Protein AF-A0A141REX4-F1 (afdb_monomer_lite)

Sequence (272 aa):
AQSYDLIVAANVIHATRHIGRTLDNLRPLLKPGGRLLMREITQPMRLFDFVFGPLVLPLQDLDAREGELFLTTAQWQQQCRHAGFSKVAWLPQDGSPTAGMSEHIILATLPGQAVSAVTFTAPSEPVLGQALTDNGDYLADWSDCAGQPERFNARWQEAWRLLSQRHGDALPVEPPPVAAPEWLGKVRLSWQNEAFSRGQMRVEARHPAGEWLPLSPAAPLPAPQTHYQWRWTPLNVASIDQPLTFSFSAGTLARSDELAQYGIIHDPHASS

Radius of gyration: 25.63 Å; chains: 1; bounding box: 65×58×63 Å

Structure (mmCIF, N/CA/C/O backbone):
data_AF-A0A141REX4-F1
#
_entry.id   AF-A0A141REX4-F1
#
loop_
_atom_site.group_PDB
_atom_site.id
_atom_site.type_symbol
_atom_site.label_atom_id
_atom_site.label_alt_id
_atom_site.label_comp_id
_atom_site.label_asym_id
_atom_site.label_entity_id
_atom_site.label_seq_id
_atom_site.pdbx_PDB_ins_code
_atom_site.Cartn_x
_atom_site.Cartn_y
_atom_site.Cartn_z
_atom_site.occupancy
_atom_site.B_iso_or_equiv
_atom_site.auth_seq_id
_atom_site.auth_comp_id
_atom_site.auth_asym_id
_atom_site.auth_atom_id
_atom_site.pdbx_PDB_model_num
ATOM 1 N N . ALA A 1 1 ? -24.799 0.904 0.126 1.00 70.56 1 ALA A N 1
ATOM 2 C CA . ALA A 1 1 ? -24.033 -0.191 0.759 1.00 70.56 1 ALA A CA 1
ATOM 3 C C . ALA A 1 1 ? -23.414 -1.047 -0.345 1.00 70.56 1 ALA A C 1
ATOM 5 O O . ALA A 1 1 ? -24.002 -1.102 -1.417 1.00 70.56 1 ALA A O 1
ATOM 6 N N . GLN A 1 2 ? -22.251 -1.656 -0.100 1.00 88.88 2 GLN A N 1
ATOM 7 C CA . GLN A 1 2 ? -21.498 -2.522 -1.022 1.00 88.88 2 GLN A CA 1
ATOM 8 C C . GLN A 1 2 ? -21.194 -1.884 -2.387 1.00 88.88 2 GLN A C 1
ATOM 10 O O . GLN A 1 2 ? -21.387 -2.490 -3.436 1.00 88.88 2 GLN A O 1
ATOM 15 N N . SER A 1 3 ? -20.744 -0.632 -2.380 1.00 92.19 3 SER A N 1
ATOM 16 C CA . SER A 1 3 ? -20.496 0.149 -3.597 1.00 92.19 3 SER A CA 1
ATOM 17 C C . SER A 1 3 ? -19.022 0.217 -3.990 1.00 92.19 3 SER A C 1
ATOM 19 O O . SER A 1 3 ? -18.730 0.505 -5.147 1.00 92.19 3 SER A O 1
ATOM 21 N N . TYR A 1 4 ? -18.101 -0.060 -3.065 1.00 92.00 4 TYR A N 1
ATOM 22 C CA . TYR A 1 4 ? -16.670 0.156 -3.280 1.00 92.00 4 TYR A CA 1
ATOM 23 C C . TYR A 1 4 ? -15.895 -1.153 -3.424 1.00 92.00 4 TYR A C 1
ATOM 25 O O . TYR A 1 4 ? -16.097 -2.103 -2.667 1.00 92.00 4 TYR A O 1
ATOM 33 N N . ASP A 1 5 ? -14.979 -1.182 -4.389 1.00 90.94 5 ASP A N 1
ATOM 34 C CA . ASP A 1 5 ? -14.025 -2.278 -4.587 1.00 90.94 5 ASP A CA 1
ATOM 35 C C . ASP A 1 5 ? -12.795 -2.134 -3.674 1.00 90.94 5 ASP A C 1
ATOM 37 O O . ASP A 1 5 ? -12.247 -3.126 -3.190 1.00 90.94 5 ASP A O 1
ATOM 41 N N . LEU A 1 6 ? -12.389 -0.889 -3.411 1.00 94.06 6 LEU A N 1
ATOM 42 C CA . LEU A 1 6 ? -11.259 -0.519 -2.568 1.00 94.06 6 LEU A CA 1
ATOM 43 C C . LEU A 1 6 ? -11.616 0.717 -1.735 1.00 94.06 6 LEU A C 1
ATOM 45 O O . LEU A 1 6 ? -12.151 1.690 -2.263 1.00 94.06 6 LEU A O 1
ATOM 49 N N . ILE A 1 7 ? -11.272 0.691 -0.452 1.00 96.44 7 ILE A N 1
ATOM 50 C CA . ILE A 1 7 ? -11.201 1.872 0.413 1.00 96.44 7 ILE A CA 1
ATOM 51 C C . ILE A 1 7 ? -9.734 2.086 0.777 1.00 96.44 7 ILE A C 1
ATOM 53 O O . ILE A 1 7 ? -9.046 1.130 1.135 1.00 96.44 7 ILE A O 1
ATOM 57 N N . VAL A 1 8 ? -9.266 3.330 0.693 1.00 96.81 8 VAL A N 1
ATOM 58 C CA . VAL A 1 8 ? -7.913 3.730 1.096 1.00 96.81 8 VAL A CA 1
ATOM 59 C C . VAL A 1 8 ? -8.010 4.604 2.341 1.00 96.81 8 VAL A C 1
ATOM 61 O O . VAL A 1 8 ? -8.756 5.581 2.353 1.00 96.81 8 VAL A O 1
ATOM 64 N N . ALA A 1 9 ? -7.263 4.251 3.382 1.00 94.69 9 ALA A N 1
ATOM 65 C CA . ALA A 1 9 ? -7.240 4.958 4.656 1.00 94.69 9 ALA A CA 1
ATOM 66 C C . ALA A 1 9 ? -5.792 5.151 5.124 1.00 94.69 9 ALA A C 1
ATOM 68 O O . ALA A 1 9 ? -5.156 4.228 5.621 1.00 94.69 9 ALA A O 1
ATOM 69 N N . ALA A 1 10 ? -5.247 6.351 4.951 1.00 95.38 10 ALA A N 1
ATOM 70 C CA . ALA A 1 10 ? -3.872 6.653 5.338 1.00 95.38 10 ALA A CA 1
ATOM 71 C C . ALA A 1 10 ? -3.848 7.462 6.638 1.00 95.38 10 ALA A C 1
ATOM 73 O O . ALA A 1 10 ? -4.230 8.626 6.630 1.00 95.38 10 ALA A O 1
ATOM 74 N N . ASN A 1 11 ? -3.402 6.843 7.733 1.00 93.62 11 ASN A N 1
ATOM 75 C CA . ASN A 1 11 ? -3.219 7.449 9.053 1.00 93.62 11 ASN A CA 1
ATOM 76 C C . ASN A 1 11 ? -4.477 8.148 9.586 1.00 93.62 11 ASN A C 1
ATOM 78 O O . ASN A 1 11 ? -4.410 9.256 10.113 1.00 93.62 11 ASN A O 1
ATOM 82 N N . VAL A 1 12 ? -5.631 7.493 9.445 1.00 93.44 12 VAL A N 1
ATOM 83 C CA . VAL A 1 12 ? -6.927 8.056 9.860 1.00 93.44 12 VAL A CA 1
ATOM 84 C C . VAL A 1 12 ? -7.729 7.136 10.771 1.00 93.44 12 VAL A C 1
ATOM 86 O O . VAL A 1 12 ? -8.542 7.627 11.552 1.00 93.44 12 VAL A O 1
ATOM 89 N N . ILE A 1 13 ? -7.531 5.813 10.716 1.00 94.88 13 ILE A N 1
ATOM 90 C CA . ILE A 1 13 ? -8.387 4.889 11.476 1.00 94.88 13 ILE A CA 1
ATOM 91 C C . ILE A 1 13 ? -7.988 4.895 12.954 1.00 94.88 13 ILE A C 1
ATOM 93 O O . ILE A 1 13 ? -8.871 4.918 13.818 1.00 94.88 13 ILE A O 1
ATOM 97 N N . HIS A 1 14 ? -6.686 4.948 13.258 1.00 91.69 14 HIS A N 1
ATOM 98 C CA . HIS A 1 14 ? -6.185 4.988 14.638 1.00 91.69 14 HIS A CA 1
ATOM 99 C C . HIS A 1 14 ? -6.738 6.178 15.445 1.00 91.69 14 HIS A C 1
ATOM 101 O O . HIS A 1 14 ? -6.957 6.048 16.648 1.00 91.69 14 HIS A O 1
ATOM 107 N N . ALA A 1 15 ? -7.017 7.311 14.790 1.00 91.06 15 ALA A N 1
ATOM 108 C CA . ALA A 1 15 ? -7.517 8.535 15.422 1.00 91.06 15 ALA A CA 1
ATOM 109 C C . ALA A 1 15 ? -9.008 8.465 15.806 1.00 91.06 15 ALA A C 1
ATOM 111 O O . ALA A 1 15 ? -9.545 9.374 16.447 1.00 91.06 15 ALA A O 1
ATOM 112 N N . THR A 1 16 ? -9.705 7.396 15.410 1.00 92.69 16 THR A N 1
ATOM 113 C CA . THR A 1 16 ? -11.097 7.176 15.804 1.00 92.69 16 THR A CA 1
ATOM 114 C C . THR A 1 16 ? -11.196 6.684 17.245 1.00 92.69 16 THR A C 1
ATOM 116 O O . THR A 1 16 ? -10.294 6.034 17.764 1.00 92.69 16 THR A O 1
ATOM 119 N N . ARG A 1 17 ? -12.339 6.953 17.890 1.00 92.75 17 ARG A N 1
ATOM 120 C CA . ARG A 1 17 ? -12.586 6.550 19.286 1.00 92.75 17 ARG A CA 1
ATOM 121 C C . ARG A 1 17 ? -12.600 5.038 19.500 1.00 92.75 17 ARG A C 1
ATOM 123 O O . ARG A 1 17 ? -12.394 4.603 20.620 1.00 92.75 17 ARG A O 1
ATOM 130 N N . HIS A 1 18 ? -12.930 4.259 18.470 1.00 93.81 18 HIS A N 1
ATOM 131 C CA . HIS A 1 18 ? -13.020 2.806 18.570 1.00 93.81 18 HIS A CA 1
ATOM 132 C C . HIS A 1 18 ? -12.741 2.159 17.209 1.00 93.81 18 HIS A C 1
ATOM 134 O O . HIS A 1 18 ? -13.588 2.206 16.315 1.00 93.81 18 HIS A O 1
ATOM 140 N N . ILE A 1 19 ? -11.598 1.489 17.071 1.00 95.00 19 ILE A N 1
ATOM 141 C CA . ILE A 1 19 ? -11.119 0.901 15.813 1.00 95.00 19 ILE A CA 1
ATOM 142 C C . ILE A 1 19 ? -12.079 -0.176 15.313 1.00 95.00 19 ILE A C 1
ATOM 144 O O . ILE A 1 19 ? -12.517 -0.099 14.169 1.00 95.00 19 ILE A O 1
ATOM 148 N N . GLY A 1 20 ? -12.483 -1.119 16.174 1.00 93.56 20 GLY A N 1
ATOM 149 C CA . GLY A 1 20 ? -13.443 -2.171 15.805 1.00 93.56 20 GLY A CA 1
ATOM 150 C C . GLY A 1 20 ? -14.736 -1.618 15.187 1.00 93.56 20 GLY A C 1
ATOM 151 O O . GLY A 1 20 ? -15.067 -1.960 14.057 1.00 93.56 20 GLY A O 1
ATOM 152 N N . ARG A 1 21 ? -15.400 -0.660 15.855 1.00 94.25 21 ARG A N 1
ATOM 153 C CA . ARG A 1 21 ? -16.598 0.012 15.319 1.00 94.25 21 ARG A CA 1
ATOM 154 C C . ARG A 1 21 ? -16.333 0.747 14.006 1.00 94.25 21 ARG A C 1
ATOM 156 O O . ARG A 1 21 ? -17.187 0.747 13.126 1.00 94.25 21 ARG A O 1
ATOM 163 N N . THR A 1 22 ? -15.175 1.389 13.863 1.00 96.62 22 THR A N 1
ATOM 164 C CA . THR A 1 22 ? -14.791 2.033 12.600 1.00 96.62 22 THR A CA 1
ATOM 165 C C . THR A 1 22 ? -14.682 1.004 11.477 1.00 96.62 22 THR A C 1
ATOM 167 O O . THR A 1 22 ? -15.247 1.218 10.406 1.00 96.62 22 THR A O 1
ATOM 170 N N . LEU A 1 23 ? -14.035 -0.137 11.719 1.00 97.25 23 LEU A N 1
ATOM 171 C CA . LEU A 1 23 ? -13.942 -1.224 10.744 1.00 97.25 23 LEU A CA 1
ATOM 172 C C . LEU A 1 23 ? -15.320 -1.826 10.424 1.00 97.25 23 LEU A C 1
ATOM 174 O O . LEU A 1 23 ? -15.621 -2.042 9.249 1.00 97.25 23 LEU A O 1
ATOM 178 N N . ASP A 1 24 ? -16.185 -2.005 11.426 1.00 95.12 24 ASP A N 1
ATOM 179 C CA . ASP A 1 24 ? -17.567 -2.468 11.242 1.00 95.12 24 ASP A CA 1
ATOM 180 C C . ASP A 1 24 ? -18.395 -1.506 10.382 1.00 95.12 24 ASP A C 1
ATOM 182 O O . ASP A 1 24 ? -19.226 -1.951 9.591 1.00 95.12 24 ASP A O 1
ATOM 186 N N . ASN A 1 25 ? -18.142 -0.198 10.484 1.00 96.06 25 ASN A N 1
ATOM 187 C CA . ASN A 1 25 ? -18.784 0.822 9.653 1.00 96.06 25 ASN A CA 1
ATOM 188 C C . ASN A 1 25 ? -18.246 0.835 8.213 1.00 96.06 25 ASN A C 1
ATOM 190 O O . ASN A 1 25 ? -19.003 1.096 7.277 1.00 96.06 25 ASN A O 1
ATOM 194 N N . LEU A 1 26 ? -16.955 0.545 8.016 1.00 96.62 26 LEU A N 1
ATOM 195 C CA . LEU A 1 26 ? -16.333 0.470 6.688 1.00 96.62 26 LEU A CA 1
ATOM 196 C C . LEU A 1 26 ? -16.742 -0.802 5.935 1.00 96.62 26 LEU A C 1
ATOM 198 O O . LEU A 1 26 ? -16.983 -0.760 4.726 1.00 96.62 26 LEU A O 1
ATOM 202 N N . ARG A 1 27 ? -16.872 -1.927 6.643 1.00 94.88 27 ARG A N 1
ATOM 203 C CA . ARG A 1 27 ? -17.235 -3.239 6.088 1.00 94.88 27 ARG A CA 1
ATOM 204 C C . ARG A 1 27 ? -18.445 -3.211 5.136 1.00 94.88 27 ARG A C 1
ATOM 206 O O . ARG A 1 27 ? -18.301 -3.699 4.018 1.00 94.88 27 ARG A O 1
ATOM 213 N N . PRO A 1 28 ? -19.624 -2.656 5.492 1.00 94.94 28 PRO A N 1
ATOM 214 C CA . PRO A 1 28 ? -20.801 -2.653 4.622 1.00 94.94 28 PRO A CA 1
ATOM 215 C C . PRO A 1 28 ? -20.679 -1.721 3.412 1.00 94.94 28 PRO A C 1
ATOM 217 O O . PRO A 1 28 ? -21.561 -1.743 2.554 1.00 94.94 28 PRO A O 1
ATOM 220 N N . LEU A 1 29 ? -19.643 -0.880 3.325 1.00 95.81 29 LEU A N 1
ATOM 221 C CA . LEU A 1 29 ? -19.384 -0.040 2.154 1.00 95.81 29 LEU A CA 1
ATOM 222 C C . LEU A 1 29 ? -18.677 -0.826 1.041 1.00 95.81 29 LEU A C 1
ATOM 224 O O . LEU A 1 29 ? -18.876 -0.523 -0.137 1.00 95.81 29 LEU A O 1
ATOM 228 N N . LEU A 1 30 ? -17.904 -1.850 1.406 1.00 95.25 30 LEU A N 1
ATOM 229 C CA . LEU A 1 30 ? -17.157 -2.698 0.482 1.00 95.25 30 LEU A CA 1
ATOM 230 C C . LEU A 1 30 ? -18.039 -3.786 -0.141 1.00 95.25 30 LEU A C 1
ATOM 232 O O . LEU A 1 30 ? -18.893 -4.380 0.520 1.00 95.25 30 LEU A O 1
ATOM 236 N N . LYS A 1 31 ? -17.811 -4.071 -1.423 1.00 94.44 31 LYS A N 1
ATOM 237 C CA . LYS A 1 31 ? -18.374 -5.238 -2.119 1.00 94.44 31 LYS A CA 1
ATOM 238 C C . LYS A 1 31 ? -17.810 -6.551 -1.547 1.00 94.44 31 LYS A C 1
ATOM 240 O O . LYS A 1 31 ? -16.739 -6.537 -0.932 1.00 94.44 31 LYS A O 1
ATOM 245 N N . PRO A 1 32 ? -18.461 -7.708 -1.783 1.00 92.44 32 PRO A N 1
ATOM 246 C CA . PRO A 1 32 ? -17.823 -9.012 -1.590 1.00 92.44 32 PRO A CA 1
ATOM 247 C C . PRO A 1 32 ? -16.464 -9.072 -2.308 1.00 92.44 32 PRO A C 1
ATOM 249 O O . PRO A 1 32 ? -16.352 -8.625 -3.446 1.00 92.44 32 PRO A O 1
ATOM 252 N N . GLY A 1 33 ? -15.424 -9.565 -1.631 1.00 90.38 33 GLY A N 1
ATOM 253 C CA . GLY A 1 33 ? -14.045 -9.546 -2.145 1.00 90.38 33 GLY A CA 1
ATOM 254 C C . GLY A 1 33 ? -13.378 -8.161 -2.226 1.00 90.38 33 GLY A C 1
ATOM 255 O O . GLY A 1 33 ? -12.235 -8.065 -2.686 1.00 90.38 33 GLY A O 1
ATOM 256 N N . GLY A 1 34 ? -14.065 -7.100 -1.790 1.00 92.00 34 GLY A N 1
ATOM 257 C CA . GLY A 1 34 ? -13.535 -5.744 -1.691 1.00 92.00 34 GLY A CA 1
ATOM 258 C C . GLY A 1 34 ? -12.440 -5.624 -0.630 1.00 92.00 34 GLY A C 1
ATOM 259 O O . GLY A 1 34 ? -12.304 -6.471 0.263 1.00 92.00 34 GLY A O 1
ATOM 260 N N . ARG A 1 35 ? -11.626 -4.574 -0.749 1.00 95.31 35 ARG A N 1
ATOM 261 C CA . ARG A 1 35 ? -10.388 -4.422 0.024 1.00 95.31 35 ARG A CA 1
ATOM 262 C C . ARG A 1 35 ? -10.339 -3.101 0.784 1.00 95.31 35 ARG A C 1
ATOM 264 O O . ARG A 1 35 ? -10.818 -2.078 0.308 1.00 95.31 35 ARG A O 1
ATOM 271 N N . LEU A 1 36 ? -9.707 -3.128 1.946 1.00 97.38 36 LEU A N 1
ATOM 272 C CA . LEU A 1 36 ? -9.320 -1.959 2.721 1.00 97.38 36 LEU A CA 1
ATOM 273 C C . LEU A 1 36 ? -7.789 -1.888 2.719 1.00 97.38 36 LEU A C 1
ATOM 275 O O . LEU A 1 36 ? -7.134 -2.797 3.230 1.00 97.38 36 LEU A O 1
ATOM 279 N N . LEU A 1 37 ? -7.233 -0.841 2.112 1.00 97.69 37 LEU A N 1
ATOM 280 C CA . LEU A 1 37 ? -5.805 -0.539 2.131 1.00 97.69 37 LEU A CA 1
ATOM 281 C C . LEU A 1 37 ? -5.556 0.559 3.155 1.00 97.69 37 LEU A C 1
ATOM 283 O O . LEU A 1 37 ? -6.107 1.654 3.051 1.00 97.69 37 LEU A O 1
ATOM 287 N N . MET A 1 38 ? -4.721 0.260 4.136 1.00 98.12 38 MET A N 1
ATOM 288 C CA . MET A 1 38 ? -4.389 1.160 5.226 1.00 98.12 38 MET A CA 1
ATOM 289 C C . MET A 1 38 ? -2.905 1.484 5.176 1.00 98.12 38 MET A C 1
ATOM 291 O O . MET A 1 38 ? -2.095 0.575 5.032 1.00 98.12 38 MET A O 1
ATOM 295 N N . ARG A 1 39 ? -2.542 2.756 5.316 1.00 97.31 39 ARG A N 1
ATOM 296 C CA . ARG A 1 39 ? -1.181 3.151 5.701 1.00 97.31 39 ARG A CA 1
ATOM 297 C C . ARG A 1 39 ? -1.254 3.557 7.158 1.00 97.31 39 ARG A C 1
ATOM 299 O O . ARG A 1 39 ? -1.926 4.537 7.459 1.00 97.31 39 ARG A O 1
ATOM 306 N N . GLU A 1 40 ? -0.610 2.819 8.045 1.00 95.94 40 GLU A N 1
ATOM 307 C CA . GLU A 1 40 ? -0.692 3.080 9.482 1.00 95.94 40 GLU A CA 1
ATOM 308 C C . GLU A 1 40 ? 0.691 3.053 10.123 1.00 95.94 40 GLU A C 1
ATOM 310 O O . GLU A 1 40 ? 1.579 2.311 9.699 1.00 95.94 40 GLU A O 1
ATOM 315 N N . ILE A 1 41 ? 0.857 3.878 11.155 1.00 94.00 41 ILE A N 1
ATOM 316 C CA . ILE A 1 41 ? 1.971 3.752 12.094 1.00 94.00 41 ILE A CA 1
ATOM 317 C C . ILE A 1 41 ? 1.670 2.519 12.945 1.00 94.00 41 ILE A C 1
ATOM 319 O O . ILE A 1 41 ? 0.564 2.386 13.469 1.00 94.00 41 ILE A O 1
ATOM 323 N N . THR A 1 42 ? 2.635 1.610 13.061 1.00 93.62 42 THR A N 1
ATOM 324 C CA . THR A 1 42 ? 2.444 0.324 13.748 1.00 93.62 42 THR A CA 1
ATOM 325 C C . THR A 1 42 ? 3.524 -0.011 14.761 1.00 93.62 42 THR A C 1
ATOM 327 O O . THR A 1 42 ? 3.515 -1.097 15.337 1.00 93.62 42 THR A O 1
ATOM 330 N N . GLN A 1 43 ? 4.489 0.881 14.953 1.00 87.81 43 GLN A N 1
ATOM 331 C CA . GLN A 1 43 ? 5.402 0.799 16.079 1.00 87.81 43 GLN A CA 1
ATOM 332 C C . GLN A 1 43 ? 5.106 1.969 17.014 1.00 87.81 43 GLN A C 1
ATOM 334 O O . GLN A 1 43 ? 5.184 3.118 16.567 1.00 87.81 43 GLN A O 1
ATOM 339 N N . PRO A 1 44 ? 4.756 1.700 18.284 1.00 73.44 44 PRO A N 1
ATOM 340 C CA . PRO A 1 44 ? 4.592 2.747 19.279 1.00 73.44 44 PRO A CA 1
ATOM 341 C C . PRO A 1 44 ? 5.861 3.597 19.365 1.00 73.44 44 PRO A C 1
ATOM 343 O O . PRO A 1 44 ? 6.971 3.084 19.526 1.00 73.44 44 PRO A O 1
ATOM 346 N N . MET A 1 45 ? 5.705 4.912 19.244 1.00 80.38 45 MET A N 1
ATOM 347 C CA . MET A 1 45 ? 6.798 5.866 19.382 1.00 80.38 45 MET A CA 1
ATOM 348 C C . MET A 1 45 ? 6.318 7.025 20.241 1.00 80.38 45 MET A C 1
ATOM 350 O O . MET A 1 45 ? 5.439 7.777 19.832 1.00 80.38 45 MET A O 1
ATOM 354 N N . ARG A 1 46 ? 6.990 7.249 21.374 1.00 83.12 46 ARG A N 1
ATOM 355 C CA . ARG A 1 46 ? 6.648 8.328 22.320 1.00 83.12 46 ARG A CA 1
ATOM 356 C C . ARG A 1 46 ? 6.555 9.708 21.669 1.00 83.12 46 ARG A C 1
ATOM 358 O O . ARG A 1 46 ? 5.779 10.550 22.104 1.00 83.12 46 ARG A O 1
ATOM 365 N N . LEU A 1 47 ? 7.360 9.948 20.630 1.00 84.12 47 LEU A N 1
ATOM 366 C CA . LEU A 1 47 ? 7.301 11.185 19.853 1.00 84.12 47 LEU A CA 1
ATOM 367 C C . LEU A 1 47 ? 5.937 11.356 19.169 1.00 84.12 47 LEU A C 1
ATOM 369 O O . LEU A 1 47 ? 5.387 12.452 19.176 1.00 84.12 47 LEU A O 1
ATOM 373 N N . PHE A 1 48 ? 5.381 10.287 18.600 1.00 83.06 48 PHE A N 1
ATOM 374 C CA . PHE A 1 48 ? 4.073 10.325 17.956 1.00 83.06 48 PHE A CA 1
ATOM 375 C C . PHE A 1 48 ? 2.945 10.468 18.970 1.00 83.06 48 PHE A C 1
ATOM 377 O O . PHE A 1 48 ? 2.033 11.249 18.723 1.00 83.06 48 PHE A O 1
ATOM 384 N N . ASP A 1 49 ? 3.035 9.821 20.131 1.00 83.19 49 ASP A N 1
ATOM 385 C CA . ASP A 1 49 ? 2.038 10.007 21.192 1.00 83.19 49 ASP A CA 1
ATOM 386 C C . ASP A 1 49 ? 2.026 11.454 21.692 1.00 83.19 49 ASP A C 1
ATOM 388 O O . ASP A 1 49 ? 0.965 12.045 21.877 1.00 83.19 49 ASP A O 1
ATOM 392 N N . PHE A 1 50 ? 3.204 12.065 21.845 1.00 87.06 50 PHE A N 1
ATOM 393 C CA . PHE A 1 50 ? 3.324 13.464 22.248 1.00 87.06 50 PHE A CA 1
ATOM 394 C C . PHE A 1 50 ? 2.753 14.432 21.200 1.00 87.06 50 PHE A C 1
ATOM 396 O O . PHE A 1 50 ? 2.066 15.387 21.556 1.00 87.06 50 PHE A O 1
ATOM 403 N N . VAL A 1 51 ? 3.027 14.194 19.912 1.00 86.50 51 VAL A N 1
ATOM 404 C CA . VAL A 1 51 ? 2.601 15.083 18.818 1.00 86.50 51 VAL A CA 1
ATOM 405 C C . VAL A 1 51 ? 1.122 14.895 18.465 1.00 86.50 51 VAL A C 1
ATOM 407 O O . VAL A 1 51 ? 0.407 15.880 18.291 1.00 86.50 51 VAL A O 1
ATOM 410 N N . PHE A 1 52 ? 0.653 13.651 18.354 1.00 82.69 52 PHE A N 1
ATOM 411 C CA . PHE A 1 52 ? -0.683 13.326 17.847 1.00 82.69 52 PHE A CA 1
ATOM 412 C C . PHE A 1 52 ? -1.694 12.986 18.941 1.00 82.69 52 PHE A C 1
ATOM 414 O O . PHE A 1 52 ? -2.887 13.182 18.726 1.00 82.69 52 PHE A O 1
ATOM 421 N N . GLY A 1 53 ? -1.256 12.533 20.117 1.00 85.19 53 GLY A N 1
ATOM 422 C CA . GLY A 1 53 ? -2.144 12.199 21.236 1.00 85.19 53 GLY A CA 1
ATOM 423 C C . GLY A 1 53 ? -3.120 13.322 21.615 1.00 85.19 53 GLY A C 1
ATOM 424 O O . GLY A 1 53 ? -4.309 13.050 21.761 1.00 85.19 53 GLY A O 1
ATOM 425 N N . PRO A 1 54 ? -2.694 14.598 21.694 1.00 88.50 54 PRO A N 1
ATOM 426 C CA . PRO A 1 54 ? -3.610 15.712 21.959 1.00 88.50 54 PRO A CA 1
ATOM 427 C C . PRO A 1 54 ? -4.624 15.997 20.837 1.00 88.50 54 PRO A C 1
ATOM 429 O O . PRO A 1 54 ? -5.581 16.735 21.058 1.00 88.50 54 PRO A O 1
ATOM 432 N N . LEU A 1 55 ? -4.403 15.461 19.632 1.00 85.56 55 LEU A N 1
ATOM 433 C CA . LEU A 1 55 ? -5.223 15.713 18.442 1.00 85.56 55 LEU A CA 1
ATOM 434 C C . LEU A 1 55 ? -6.283 14.632 18.205 1.00 85.56 55 LEU A C 1
ATOM 436 O O . LEU A 1 55 ? -7.162 14.818 17.361 1.00 85.56 55 LEU A O 1
ATOM 440 N N . VAL A 1 56 ? -6.212 13.504 18.918 1.00 84.12 56 VAL A N 1
ATOM 441 C CA . VAL A 1 56 ? -7.172 12.411 18.752 1.00 84.12 56 VAL A CA 1
ATOM 442 C C . VAL A 1 56 ? -8.358 12.547 19.699 1.00 84.12 56 VAL A C 1
ATOM 444 O O . VAL A 1 56 ? -8.285 13.129 20.781 1.00 84.12 56 VAL A O 1
ATOM 447 N N . LEU A 1 57 ? -9.492 11.990 19.277 1.00 83.69 57 LEU A N 1
ATOM 448 C CA . LEU A 1 57 ? -10.673 11.911 20.129 1.00 83.69 57 LEU A CA 1
ATOM 449 C C . LEU A 1 57 ? -10.409 10.979 21.327 1.00 83.69 57 LEU A C 1
ATOM 451 O O . LEU A 1 57 ? -9.623 10.041 21.201 1.00 83.69 57 LEU A O 1
ATOM 455 N N . PRO A 1 58 ? -11.121 11.151 22.458 1.00 88.12 58 PRO A N 1
ATOM 456 C CA . PRO A 1 58 ? -10.995 10.249 23.601 1.00 88.12 58 PRO A CA 1
ATOM 457 C C . PRO A 1 58 ? -11.236 8.785 23.215 1.00 88.12 58 PRO A C 1
ATOM 459 O O . PRO A 1 58 ? -12.306 8.442 22.698 1.00 88.12 58 PRO A O 1
ATOM 462 N N . LEU A 1 59 ? -10.238 7.938 23.471 1.00 90.50 59 LEU A N 1
ATOM 463 C CA . LEU A 1 59 ? -10.259 6.517 23.127 1.00 90.50 59 LEU A CA 1
ATOM 464 C C . LEU A 1 59 ? -11.294 5.762 23.978 1.00 90.50 59 LEU A C 1
ATOM 466 O O . LEU A 1 59 ? -11.459 6.032 25.166 1.00 90.50 59 LEU A O 1
ATOM 470 N N . GLN A 1 60 ? -12.000 4.816 23.359 1.00 92.38 60 GLN A N 1
ATOM 471 C CA . GLN A 1 60 ? -13.056 3.992 23.970 1.00 92.38 60 GLN A CA 1
ATOM 472 C C . GLN A 1 60 ? -12.777 2.488 23.834 1.00 92.38 60 GLN A C 1
ATOM 474 O O . GLN A 1 60 ? -13.634 1.667 24.147 1.00 92.38 60 GLN A O 1
ATOM 479 N N . ASP A 1 61 ? -11.593 2.131 23.345 1.00 92.38 61 ASP A N 1
ATOM 480 C CA . ASP A 1 61 ? -11.145 0.774 23.039 1.00 92.38 61 ASP A CA 1
ATOM 481 C C . ASP A 1 61 ? -9.736 0.508 23.595 1.00 92.38 61 ASP A C 1
ATOM 483 O O . ASP A 1 61 ? -8.937 -0.182 22.971 1.00 92.38 61 ASP A O 1
ATOM 487 N N . LEU A 1 62 ? -9.431 1.056 24.778 1.00 90.06 62 LEU A N 1
ATOM 488 C CA . LEU A 1 62 ? -8.109 0.962 25.414 1.00 90.06 62 LEU A CA 1
ATOM 489 C C . LEU A 1 62 ? -7.619 -0.483 25.569 1.00 90.06 62 LEU A C 1
ATOM 491 O O . LEU A 1 62 ? -6.455 -0.750 25.285 1.00 90.06 62 LEU A O 1
ATOM 495 N N . ASP A 1 63 ? -8.505 -1.412 25.935 1.00 88.94 63 ASP A N 1
ATOM 496 C CA . ASP A 1 63 ? -8.162 -2.835 26.065 1.00 88.94 63 ASP A CA 1
ATOM 497 C C . ASP A 1 63 ? -7.729 -3.442 24.724 1.00 88.94 63 ASP A C 1
ATOM 499 O O . ASP A 1 63 ? -6.786 -4.224 24.664 1.00 88.94 63 ASP A O 1
ATOM 503 N N . ALA A 1 64 ? -8.383 -3.048 23.627 1.00 84.38 64 ALA A N 1
ATOM 504 C CA . ALA A 1 64 ? -8.053 -3.517 22.282 1.00 84.38 64 ALA A CA 1
ATOM 505 C C . ALA A 1 64 ? -6.738 -2.928 21.746 1.00 84.38 64 ALA A C 1
ATOM 507 O O . ALA A 1 64 ? -6.191 -3.452 20.774 1.00 84.38 64 ALA A O 1
ATOM 508 N N . ARG A 1 65 ? -6.265 -1.835 22.355 1.00 89.06 65 ARG A N 1
ATOM 509 C CA . ARG A 1 65 ? -5.010 -1.157 22.021 1.00 89.06 65 ARG A CA 1
ATOM 510 C C . ARG A 1 65 ? -3.879 -1.433 23.004 1.00 89.06 65 ARG A C 1
ATOM 512 O O . ARG A 1 65 ? -2.775 -0.954 22.784 1.00 89.06 65 ARG A O 1
ATOM 519 N N . GLU A 1 66 ? -4.159 -2.141 24.096 1.00 89.56 66 GLU A N 1
ATOM 520 C CA . GLU A 1 66 ? -3.215 -2.349 25.202 1.00 89.56 66 GLU A CA 1
ATOM 521 C C . GLU A 1 66 ? -2.670 -1.025 25.776 1.00 89.56 66 GLU A C 1
ATOM 523 O O . GLU A 1 66 ? -1.532 -0.936 26.223 1.00 89.56 66 GLU A O 1
ATOM 528 N N . GLY A 1 67 ? -3.503 0.022 25.770 1.00 85.75 67 GLY A N 1
ATOM 529 C CA . GLY A 1 67 ? -3.145 1.352 26.272 1.00 85.75 67 GLY A CA 1
ATOM 530 C C . GLY A 1 67 ? -2.347 2.236 25.306 1.00 85.75 67 GLY A C 1
ATOM 531 O O . GLY A 1 67 ? -2.116 3.398 25.634 1.00 85.75 67 GLY A O 1
ATOM 532 N N . GLU A 1 68 ? -1.982 1.741 24.123 1.00 88.62 68 GLU A N 1
ATOM 533 C CA . GLU A 1 68 ? -1.239 2.504 23.115 1.00 88.62 68 GLU A CA 1
ATOM 534 C C . GLU A 1 68 ? -2.169 3.281 22.167 1.00 88.62 68 GLU A C 1
ATOM 536 O O . GLU A 1 68 ? -3.337 2.937 21.967 1.00 88.62 68 GLU A O 1
ATOM 541 N N . LEU A 1 69 ? -1.663 4.345 21.538 1.00 88.56 69 LEU A N 1
ATOM 542 C CA . LEU A 1 69 ? -2.430 5.061 20.513 1.00 88.56 69 L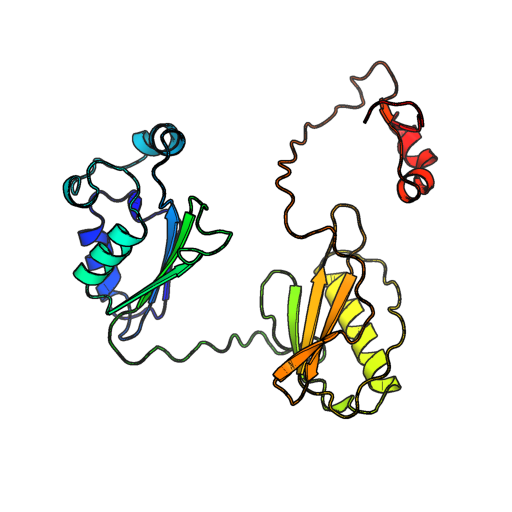EU A CA 1
ATOM 543 C C . LEU A 1 69 ? -2.459 4.286 19.186 1.00 88.56 69 LEU A C 1
ATOM 545 O O . LEU A 1 69 ? -3.503 4.203 18.529 1.00 88.56 69 LEU A O 1
ATOM 549 N N . PHE A 1 70 ? -1.316 3.716 18.809 1.00 92.12 70 PHE A N 1
ATOM 550 C CA . PHE A 1 70 ? -1.093 3.026 17.541 1.00 92.12 70 PHE A CA 1
ATOM 551 C C . PHE A 1 70 ? -1.065 1.511 17.738 1.00 92.12 70 PHE A C 1
ATOM 553 O O . PHE A 1 70 ? -0.444 1.012 18.672 1.00 92.12 70 PHE A O 1
ATOM 560 N N . LEU A 1 71 ? -1.707 0.776 16.828 1.00 94.06 71 LEU A N 1
ATOM 561 C CA . LEU A 1 71 ? -1.733 -0.685 16.863 1.00 94.06 71 LEU A CA 1
ATOM 562 C C . LEU A 1 71 ? -0.546 -1.291 16.119 1.00 94.06 71 LEU A C 1
ATOM 564 O O . LEU A 1 71 ? -0.221 -0.876 15.009 1.00 94.06 71 LEU A O 1
ATOM 568 N N . THR A 1 72 ? 0.012 -2.367 16.664 1.00 94.25 72 THR A N 1
ATOM 569 C CA . THR A 1 72 ? 0.942 -3.245 15.942 1.00 94.25 72 THR A CA 1
ATOM 570 C C . THR A 1 72 ? 0.278 -3.900 14.725 1.00 94.25 72 THR A C 1
ATOM 572 O O . THR A 1 72 ? -0.948 -3.993 14.628 1.00 94.25 72 THR A O 1
ATOM 575 N N . THR A 1 73 ? 1.077 -4.416 13.787 1.00 95.12 73 THR A N 1
ATOM 576 C CA . THR A 1 73 ? 0.567 -5.191 12.637 1.00 95.12 73 THR A CA 1
ATOM 577 C C . THR A 1 73 ? -0.266 -6.400 13.085 1.00 95.12 73 THR A C 1
ATOM 579 O O . THR A 1 73 ? -1.307 -6.691 12.490 1.00 95.12 73 THR A O 1
ATOM 582 N N . ALA A 1 74 ? 0.128 -7.055 14.182 1.00 94.12 74 ALA A N 1
ATOM 583 C CA . ALA A 1 74 ? -0.610 -8.161 14.791 1.00 94.12 74 ALA A CA 1
ATOM 584 C C . ALA A 1 74 ? -1.981 -7.724 15.338 1.00 94.12 74 ALA A C 1
ATOM 586 O O . ALA A 1 74 ? -2.997 -8.361 15.043 1.00 94.12 74 ALA A O 1
ATOM 587 N N . GLN A 1 75 ? -2.035 -6.609 16.070 1.00 95.81 75 GLN A N 1
ATOM 588 C CA . GLN A 1 75 ? -3.293 -6.051 16.575 1.00 95.81 75 GLN A CA 1
ATOM 589 C C . GLN A 1 75 ? -4.207 -5.608 15.422 1.00 95.81 75 GLN A C 1
ATOM 591 O O . GLN A 1 75 ? -5.392 -5.944 15.418 1.00 95.81 75 GLN A O 1
ATOM 596 N N . TRP A 1 76 ? -3.673 -4.951 14.386 1.00 96.81 76 TRP A N 1
ATOM 597 C CA . TRP A 1 76 ? -4.434 -4.629 13.172 1.00 96.81 76 TRP A CA 1
ATOM 598 C C . TRP A 1 76 ? -5.015 -5.872 12.501 1.00 96.81 76 TRP A C 1
ATOM 600 O O . TRP A 1 76 ? -6.191 -5.879 12.128 1.00 96.81 76 TRP A O 1
ATOM 610 N N . GLN A 1 77 ? -4.220 -6.938 12.368 1.00 96.38 77 GLN A N 1
ATOM 611 C CA . GLN A 1 77 ? -4.691 -8.211 11.830 1.00 96.38 77 GLN A CA 1
ATOM 612 C C . GLN A 1 77 ? -5.855 -8.768 12.657 1.00 96.38 77 GLN A C 1
ATOM 614 O O . GLN A 1 77 ? -6.852 -9.209 12.079 1.00 96.38 77 GLN A O 1
ATOM 619 N N . GLN A 1 78 ? -5.754 -8.736 13.986 1.00 96.25 78 GLN A N 1
ATOM 620 C CA . GLN A 1 78 ? -6.813 -9.199 14.877 1.00 96.25 78 GLN A CA 1
ATOM 621 C C . GLN A 1 78 ? -8.093 -8.367 14.722 1.00 96.25 78 GLN A C 1
ATOM 623 O O . GLN A 1 78 ? -9.162 -8.940 14.505 1.00 96.25 78 GLN A O 1
ATOM 628 N N . GLN A 1 79 ? -7.990 -7.035 14.748 1.00 96.94 79 GLN A N 1
ATOM 629 C CA . GLN A 1 79 ? -9.141 -6.140 14.581 1.00 96.94 79 GLN A CA 1
ATOM 630 C C . GLN A 1 79 ? -9.816 -6.327 13.214 1.00 96.94 79 GLN A C 1
ATOM 632 O O . GLN A 1 79 ? -11.040 -6.424 13.130 1.00 96.94 79 GLN A O 1
ATOM 637 N N . CYS A 1 80 ? -9.032 -6.475 12.142 1.00 97.12 80 CYS A N 1
ATOM 638 C CA . CYS A 1 80 ? -9.565 -6.774 10.812 1.00 97.12 80 CYS A CA 1
ATOM 639 C C . CYS A 1 80 ? -10.291 -8.127 10.777 1.00 97.12 80 CYS A C 1
ATOM 641 O O . CYS A 1 80 ? -11.375 -8.235 10.205 1.00 97.12 80 CYS A O 1
ATOM 643 N N . ARG A 1 81 ? -9.734 -9.170 11.403 1.00 95.50 81 ARG A N 1
ATOM 644 C CA . ARG A 1 81 ? -10.400 -10.480 11.475 1.00 95.50 81 ARG A CA 1
ATOM 645 C C . ARG A 1 81 ? -11.714 -10.408 12.250 1.00 95.50 81 ARG A C 1
ATOM 647 O O . ARG A 1 81 ? -12.703 -10.970 11.787 1.00 95.50 81 ARG A O 1
ATOM 654 N N . HIS A 1 82 ? -11.748 -9.688 13.371 1.00 95.62 82 HIS A N 1
ATOM 655 C CA . HIS A 1 82 ? -12.976 -9.475 14.145 1.00 95.62 82 HIS A CA 1
ATOM 656 C C . HIS A 1 82 ? -14.052 -8.743 13.331 1.00 95.62 82 HIS A C 1
ATOM 658 O O . HIS A 1 82 ? -15.212 -9.142 13.366 1.00 95.62 82 HIS A O 1
ATOM 664 N N . ALA A 1 83 ? -13.659 -7.759 12.518 1.00 95.75 83 ALA A N 1
ATOM 665 C CA . ALA A 1 83 ? -14.555 -7.053 11.599 1.00 95.75 83 ALA A CA 1
ATOM 666 C C . ALA A 1 83 ? -14.950 -7.878 10.349 1.00 95.75 83 ALA A C 1
ATOM 668 O O . ALA A 1 83 ? -15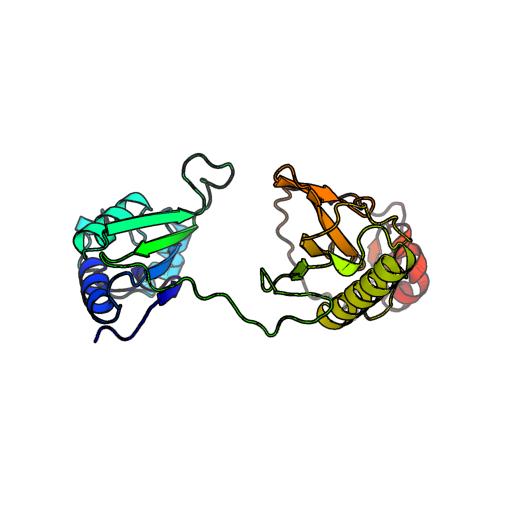.642 -7.385 9.458 1.00 95.75 83 ALA A O 1
ATOM 669 N N . GLY A 1 84 ? -14.521 -9.142 10.243 1.00 93.69 84 GLY A N 1
ATOM 670 C CA . GLY A 1 84 ? -14.936 -10.066 9.185 1.00 93.69 84 GLY A CA 1
ATOM 671 C C . GLY A 1 84 ? -14.085 -10.039 7.911 1.00 93.69 84 GLY A C 1
ATOM 672 O O . GLY A 1 84 ? -14.515 -10.583 6.892 1.00 93.69 84 GLY A O 1
ATOM 673 N N . PHE A 1 85 ? -12.890 -9.442 7.934 1.00 93.81 85 PHE A N 1
ATOM 674 C CA . PHE A 1 85 ? -11.920 -9.579 6.844 1.00 93.81 85 PHE A CA 1
ATOM 675 C C . PHE A 1 85 ? -11.236 -10.954 6.912 1.00 93.81 85 PHE A C 1
ATOM 677 O O . PHE A 1 85 ? -10.772 -11.390 7.964 1.00 93.81 85 PHE A O 1
ATOM 684 N N . SER A 1 86 ? -11.158 -11.649 5.773 1.00 89.38 86 SER A N 1
ATOM 685 C CA . SER A 1 86 ? -10.664 -13.037 5.703 1.00 89.38 86 SER A CA 1
ATOM 686 C C . SER A 1 86 ? -9.166 -13.149 5.430 1.00 89.38 86 SER A C 1
ATOM 688 O O . SER A 1 86 ? -8.532 -14.124 5.831 1.00 89.38 86 SER A O 1
ATOM 690 N N . LYS A 1 87 ? -8.588 -12.157 4.746 1.00 90.75 87 LYS A N 1
ATOM 691 C CA . LYS A 1 87 ? -7.158 -12.100 4.426 1.00 90.75 87 LYS A CA 1
ATOM 692 C C . LYS A 1 87 ? -6.613 -10.745 4.837 1.00 90.75 87 LYS A C 1
ATOM 694 O O . LYS A 1 87 ? -7.206 -9.730 4.484 1.00 90.75 87 LYS A O 1
ATOM 699 N N . VAL A 1 88 ? -5.495 -10.745 5.552 1.00 93.31 88 VAL A N 1
ATOM 700 C CA . VAL A 1 88 ? -4.782 -9.533 5.964 1.00 93.31 88 VAL A CA 1
ATOM 701 C C . VAL A 1 88 ? -3.301 -9.761 5.711 1.00 93.31 88 VAL A C 1
ATOM 703 O O . VAL A 1 88 ? -2.756 -10.761 6.177 1.00 93.31 88 VAL A O 1
ATOM 706 N N . ALA A 1 89 ? -2.677 -8.859 4.964 1.00 92.69 89 ALA A N 1
ATOM 707 C CA . ALA A 1 89 ? -1.248 -8.866 4.672 1.00 92.69 89 ALA A CA 1
ATOM 708 C C . ALA A 1 89 ? -0.688 -7.453 4.832 1.00 92.69 89 ALA A C 1
ATOM 710 O O . ALA A 1 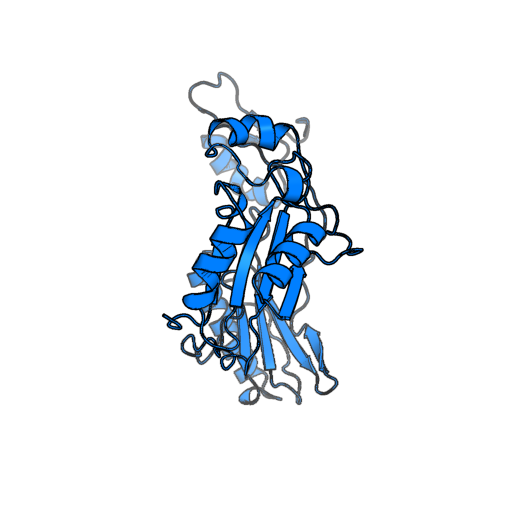89 ? -1.444 -6.487 4.732 1.00 92.69 89 ALA A O 1
ATOM 711 N N . TRP A 1 90 ? 0.617 -7.325 5.054 1.00 96.69 90 TRP A N 1
ATOM 712 C CA . TRP A 1 90 ? 1.265 -6.024 5.166 1.00 96.69 90 TRP A CA 1
ATOM 713 C C . TRP A 1 90 ? 2.656 -5.992 4.539 1.00 96.69 90 TRP A C 1
ATOM 715 O O . TRP A 1 90 ? 3.279 -7.029 4.305 1.00 96.69 90 TRP A O 1
ATOM 725 N N . LEU A 1 91 ? 3.100 -4.772 4.245 1.00 92.50 91 LEU A N 1
ATOM 726 C CA . LEU A 1 91 ? 4.449 -4.423 3.820 1.00 92.50 91 LEU A CA 1
ATOM 727 C C . LEU A 1 91 ? 4.973 -3.270 4.696 1.00 92.50 91 LEU A C 1
ATOM 729 O O . LEU A 1 91 ? 4.192 -2.360 4.977 1.00 92.50 91 LEU A O 1
ATOM 733 N N . PRO A 1 92 ? 6.267 -3.243 5.055 1.00 93.00 92 PRO A N 1
ATOM 734 C CA . PRO A 1 92 ? 7.252 -4.314 4.874 1.00 93.00 92 PRO A CA 1
ATOM 735 C C . PRO A 1 92 ? 6.848 -5.642 5.525 1.00 93.00 92 PRO A C 1
ATOM 737 O O . PRO A 1 92 ? 6.061 -5.658 6.460 1.00 93.00 92 PRO A O 1
ATOM 740 N N . GLN A 1 93 ? 7.333 -6.768 4.998 1.00 84.88 93 GLN A N 1
ATOM 741 C CA . GLN A 1 93 ? 7.045 -8.075 5.600 1.00 84.88 93 GLN A CA 1
ATOM 742 C C . GLN A 1 93 ? 7.888 -8.271 6.858 1.00 84.88 93 GLN A C 1
ATOM 744 O O . GLN A 1 93 ? 9.042 -7.827 6.907 1.00 84.88 93 GLN A O 1
ATOM 749 N N . ASP A 1 94 ? 7.345 -8.996 7.831 1.00 84.94 94 ASP A N 1
ATOM 750 C CA . ASP A 1 94 ? 8.090 -9.406 9.019 1.00 84.94 94 ASP A CA 1
ATOM 751 C C . ASP A 1 94 ? 9.366 -10.159 8.606 1.00 84.94 94 ASP A C 1
ATOM 753 O O . ASP A 1 94 ? 9.356 -10.989 7.695 1.00 84.94 94 ASP A O 1
ATOM 757 N N . GLY A 1 95 ? 10.490 -9.837 9.248 1.00 86.19 95 GLY A N 1
ATOM 758 C CA . GLY A 1 95 ? 11.798 -10.426 8.934 1.00 86.19 95 GLY A CA 1
ATOM 759 C C . GLY A 1 95 ? 12.483 -9.890 7.668 1.00 86.19 95 GLY A C 1
ATOM 760 O O . GLY A 1 95 ? 13.624 -10.263 7.402 1.00 86.19 95 GLY A O 1
ATOM 761 N N . SER A 1 96 ? 11.848 -9.001 6.895 1.00 83.81 96 SER A N 1
ATOM 762 C CA . SER A 1 96 ? 12.523 -8.302 5.790 1.00 83.81 96 SER A CA 1
ATOM 763 C C . SER A 1 96 ? 13.573 -7.296 6.303 1.00 83.81 96 SER A C 1
ATOM 765 O O . SER A 1 96 ? 13.454 -6.819 7.434 1.00 83.81 96 SER A O 1
ATOM 767 N N . PRO A 1 97 ? 14.565 -6.883 5.484 1.00 87.12 97 PRO A N 1
ATOM 768 C CA . PRO A 1 97 ? 15.533 -5.844 5.870 1.00 87.12 97 PRO A CA 1
ATOM 769 C C . PRO A 1 97 ? 14.886 -4.520 6.306 1.00 87.12 97 PRO A C 1
ATOM 771 O O . PRO A 1 97 ? 15.476 -3.745 7.051 1.00 87.12 97 PRO A O 1
ATOM 774 N N . THR A 1 98 ? 13.661 -4.271 5.846 1.00 84.25 98 THR A N 1
ATOM 775 C CA . THR A 1 98 ? 12.855 -3.084 6.147 1.00 84.25 98 THR A CA 1
ATOM 776 C C . THR A 1 98 ? 11.800 -3.322 7.234 1.00 84.25 98 THR A C 1
ATOM 778 O O . THR A 1 98 ? 11.018 -2.422 7.512 1.00 84.25 98 THR A O 1
ATOM 781 N N . ALA A 1 99 ? 11.764 -4.490 7.886 1.00 82.88 99 ALA A N 1
ATOM 782 C CA . ALA A 1 99 ? 10.775 -4.812 8.927 1.00 82.88 99 ALA A CA 1
ATOM 783 C C . ALA A 1 99 ? 10.841 -3.880 10.154 1.00 82.88 99 ALA A C 1
ATOM 785 O O . ALA A 1 99 ? 9.885 -3.784 10.917 1.00 82.88 99 ALA A O 1
ATOM 786 N N . GLY A 1 100 ? 11.967 -3.184 10.346 1.00 85.25 100 GLY A N 1
ATOM 787 C CA . GLY A 1 100 ? 12.138 -2.185 11.402 1.00 85.25 100 GLY A CA 1
ATOM 788 C C . GLY A 1 100 ? 11.458 -0.837 11.131 1.00 85.25 100 GLY A C 1
ATOM 789 O O . GLY A 1 100 ? 11.561 0.052 11.970 1.00 85.25 100 GLY A O 1
ATOM 790 N N . MET A 1 101 ? 10.802 -0.645 9.982 1.00 88.44 101 MET A N 1
ATOM 791 C CA . MET A 1 101 ? 10.057 0.587 9.708 1.00 88.44 101 MET A CA 1
ATOM 792 C C . MET A 1 101 ? 8.867 0.729 10.668 1.00 88.44 101 MET A C 1
ATOM 794 O O . MET A 1 101 ? 8.164 -0.235 10.970 1.00 88.44 101 MET A O 1
ATOM 798 N N . SER A 1 102 ? 8.619 1.955 11.130 1.00 90.69 102 SER A N 1
ATOM 799 C CA . SER A 1 102 ? 7.535 2.256 12.073 1.00 90.69 102 SER A CA 1
ATOM 800 C C . SER A 1 102 ? 6.155 2.362 11.420 1.00 90.69 102 SER A C 1
ATOM 802 O O . SER A 1 102 ? 5.156 2.523 12.120 1.00 90.69 102 SER A O 1
ATOM 804 N N . GLU A 1 103 ? 6.081 2.238 10.095 1.00 92.69 103 GLU A N 1
ATOM 805 C CA . GLU A 1 103 ? 4.858 2.331 9.306 1.00 92.69 103 GLU A CA 1
ATOM 806 C C . GLU A 1 103 ? 4.711 1.143 8.365 1.00 92.69 103 GLU A C 1
ATOM 808 O O . GLU A 1 103 ? 5.693 0.652 7.805 1.00 92.69 103 GLU A O 1
ATOM 813 N N . HIS A 1 104 ? 3.461 0.738 8.147 1.00 96.00 104 HIS A N 1
ATOM 814 C CA . HIS A 1 104 ? 3.122 -0.354 7.251 1.00 96.00 104 HIS A CA 1
ATOM 815 C C . HIS A 1 104 ? 1.959 0.010 6.330 1.00 96.00 104 HIS A C 1
ATOM 817 O O . HIS A 1 104 ? 1.016 0.708 6.712 1.00 96.00 104 HIS A O 1
ATOM 823 N N . ILE A 1 105 ? 2.009 -0.533 5.115 1.00 97.44 105 ILE A N 1
ATOM 824 C CA . ILE A 1 105 ? 0.836 -0.683 4.260 1.00 97.44 105 ILE A CA 1
ATOM 825 C C . ILE A 1 105 ? 0.186 -2.014 4.612 1.00 97.44 105 ILE A C 1
ATOM 827 O O . ILE A 1 105 ? 0.803 -3.060 4.442 1.00 97.44 105 ILE A O 1
ATOM 831 N N . ILE A 1 106 ? -1.058 -1.986 5.073 1.00 97.88 106 ILE A N 1
ATOM 832 C CA . ILE A 1 106 ? -1.844 -3.155 5.463 1.00 97.88 106 ILE A CA 1
ATOM 833 C C . ILE A 1 106 ? -3.015 -3.292 4.489 1.00 97.88 106 ILE A C 1
ATOM 835 O O . ILE A 1 106 ? -3.786 -2.357 4.291 1.00 97.88 106 ILE A O 1
ATOM 839 N N . LEU A 1 107 ? -3.180 -4.469 3.893 1.00 97.50 107 LEU A N 1
ATOM 840 C CA . LEU A 1 107 ? -4.276 -4.788 2.985 1.00 97.50 107 LEU A CA 1
ATOM 841 C C . LEU A 1 107 ? -5.175 -5.858 3.608 1.00 97.50 107 LEU A C 1
ATOM 843 O O . LEU A 1 107 ? -4.771 -7.015 3.741 1.00 97.50 107 LEU A O 1
ATOM 847 N N . ALA A 1 108 ? -6.410 -5.485 3.940 1.00 96.81 108 ALA A N 1
ATOM 848 C CA . ALA A 1 108 ? -7.441 -6.385 4.446 1.00 96.81 108 ALA A CA 1
ATOM 849 C C . ALA A 1 108 ? -8.498 -6.658 3.361 1.00 96.81 108 ALA A C 1
ATOM 851 O O . ALA A 1 108 ? -8.978 -5.738 2.705 1.00 96.81 108 ALA A O 1
ATOM 852 N N . THR A 1 109 ? -8.867 -7.922 3.142 1.00 93.56 109 THR A N 1
ATOM 853 C CA . THR A 1 109 ? -9.794 -8.345 2.073 1.00 93.56 109 THR A CA 1
ATOM 854 C C . THR A 1 109 ? -11.005 -9.079 2.643 1.00 93.56 109 THR A C 1
ATOM 856 O O . THR A 1 109 ? -10.860 -10.037 3.415 1.00 93.56 109 THR A O 1
ATOM 859 N N . LEU A 1 110 ? -12.208 -8.648 2.254 1.00 94.25 110 LEU A N 1
ATOM 860 C CA . LEU A 1 110 ? -13.449 -9.325 2.629 1.00 94.25 110 LEU A CA 1
ATOM 861 C C . LEU A 1 110 ? -13.572 -10.698 1.950 1.00 94.25 110 LEU A C 1
ATOM 863 O O . LEU A 1 110 ? -13.037 -10.897 0.859 1.00 94.25 110 LEU A O 1
ATOM 867 N N . PRO A 1 111 ? -14.289 -11.655 2.565 1.00 89.38 111 PRO A N 1
ATOM 868 C CA . PRO A 1 111 ? -14.704 -12.874 1.884 1.00 89.38 111 PRO A CA 1
ATOM 869 C C . PRO A 1 111 ? -15.472 -12.564 0.591 1.00 89.38 111 PRO A C 1
ATOM 871 O O . PRO A 1 111 ? -16.169 -11.552 0.490 1.00 89.38 111 PRO A O 1
ATOM 874 N N . GLY A 1 112 ? -15.379 -13.465 -0.383 1.00 83.75 112 GLY A N 1
ATOM 875 C CA . GLY A 1 112 ? -16.048 -13.337 -1.676 1.00 83.75 112 GLY A CA 1
ATOM 876 C C . GLY A 1 112 ? -15.073 -13.398 -2.844 1.00 83.75 112 GLY A C 1
ATOM 877 O O . GLY A 1 112 ? -13.855 -13.468 -2.668 1.00 83.75 112 GLY A O 1
ATOM 878 N N . GLN A 1 113 ? -15.626 -13.422 -4.053 1.00 71.38 113 GLN A N 1
ATOM 879 C CA . GLN A 1 113 ? -14.831 -13.441 -5.273 1.00 71.38 113 GLN A CA 1
ATOM 880 C C . GLN A 1 113 ? -14.056 -12.127 -5.360 1.00 71.38 113 GLN A C 1
ATOM 882 O O . GLN A 1 113 ? -14.649 -11.060 -5.226 1.00 71.38 113 GLN A O 1
ATOM 887 N N . ALA A 1 114 ? -12.732 -12.203 -5.521 1.00 60.53 114 ALA A N 1
ATOM 888 C CA . ALA A 1 114 ? -11.912 -11.007 -5.642 1.00 60.53 114 ALA A CA 1
ATOM 889 C C . ALA A 1 114 ? -12.481 -10.140 -6.767 1.00 60.53 114 ALA A C 1
ATOM 891 O O . ALA A 1 114 ? -12.687 -10.644 -7.874 1.00 60.53 114 ALA A O 1
ATOM 892 N N . VAL A 1 115 ? -12.720 -8.856 -6.484 1.00 58.06 115 VAL A N 1
ATOM 893 C CA . VAL A 1 115 ? -13.027 -7.893 -7.542 1.00 58.06 115 VAL A CA 1
ATOM 894 C C . VAL A 1 115 ? -11.924 -8.032 -8.585 1.00 58.06 115 VAL A C 1
ATOM 896 O O . VAL A 1 115 ? -10.740 -8.012 -8.219 1.00 58.06 115 VAL A O 1
ATOM 899 N N . SER A 1 116 ? -12.327 -8.253 -9.843 1.00 52.88 116 SER A N 1
ATOM 900 C CA . SER A 1 116 ? -11.429 -8.382 -10.988 1.00 52.88 116 SER A CA 1
ATOM 901 C C . SER A 1 116 ? -10.293 -7.384 -10.852 1.00 52.88 116 SER A C 1
ATOM 903 O O . SER A 1 116 ? -10.542 -6.205 -10.596 1.00 52.88 116 SER A O 1
ATOM 905 N N . ALA A 1 117 ? -9.054 -7.869 -10.970 1.00 47.12 117 ALA A N 1
ATOM 906 C CA . ALA A 1 117 ? -7.889 -7.003 -10.969 1.00 47.12 117 ALA A CA 1
ATOM 907 C C . ALA A 1 117 ? -8.162 -5.864 -11.951 1.00 47.12 117 ALA A C 1
ATOM 909 O O . ALA A 1 117 ? -8.390 -6.113 -13.137 1.00 47.12 117 ALA A O 1
ATOM 910 N N . VAL A 1 118 ? -8.207 -4.631 -1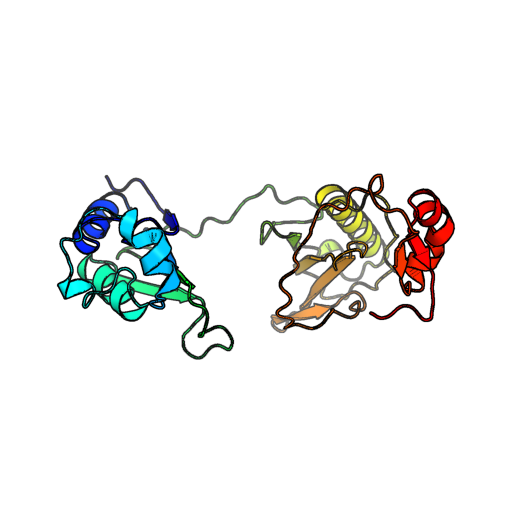1.439 1.00 41.66 118 VAL A N 1
ATOM 911 C CA . VAL A 1 118 ? -8.227 -3.454 -12.295 1.00 41.66 118 VAL A CA 1
ATOM 912 C C . VAL A 1 118 ? -6.937 -3.550 -13.086 1.00 41.66 118 VAL A C 1
ATOM 914 O O . VAL A 1 118 ? -5.844 -3.362 -12.555 1.00 41.66 118 VAL A O 1
ATOM 917 N N . THR A 1 119 ? -7.063 -3.940 -14.350 1.00 37.91 119 THR A N 1
ATOM 918 C CA . THR A 1 119 ? -5.987 -3.728 -15.300 1.00 37.91 119 THR A CA 1
ATOM 919 C C . THR A 1 119 ? -5.934 -2.219 -15.398 1.00 37.91 119 THR A C 1
ATOM 921 O O . THR A 1 119 ? -6.911 -1.611 -15.828 1.00 37.91 119 THR A O 1
ATOM 924 N N . PHE A 1 120 ? -4.875 -1.608 -14.869 1.00 39.25 120 PHE A N 1
ATOM 925 C CA . PHE A 1 120 ? -4.666 -0.170 -14.967 1.00 39.25 120 PHE A CA 1
ATOM 926 C C . PHE A 1 120 ? -4.489 0.145 -16.456 1.00 39.25 120 PHE A C 1
ATOM 928 O O . PHE A 1 120 ? -3.377 0.156 -16.972 1.00 39.25 120 PHE A O 1
ATOM 935 N N . THR A 1 121 ? -5.586 0.301 -17.191 1.00 40.84 121 THR A N 1
ATOM 936 C CA . THR A 1 121 ? -5.575 0.771 -18.571 1.00 40.84 121 THR A CA 1
ATOM 937 C C . THR A 1 121 ? -5.423 2.283 -18.517 1.00 40.84 121 THR A C 1
ATOM 939 O O . THR A 1 121 ? -6.334 3.027 -18.873 1.00 40.84 121 THR A O 1
ATOM 942 N N . ALA A 1 122 ? -4.258 2.744 -18.051 1.00 45.25 122 ALA A N 1
ATOM 943 C CA . ALA A 1 122 ? -3.701 3.938 -18.661 1.00 45.25 122 ALA A CA 1
ATOM 944 C C . ALA A 1 122 ? -3.650 3.647 -20.174 1.00 45.25 122 ALA A C 1
ATOM 946 O O . ALA A 1 122 ? -3.336 2.504 -20.535 1.00 45.25 122 ALA A O 1
ATOM 947 N N . PRO A 1 123 ? -4.036 4.589 -21.052 1.00 47.91 123 PRO A N 1
ATOM 948 C CA . PRO A 1 123 ? -3.942 4.368 -22.488 1.00 47.91 123 PRO A CA 1
ATOM 949 C C . PRO A 1 123 ? -2.528 3.874 -22.784 1.00 47.91 123 PRO A C 1
ATOM 951 O O . PRO A 1 123 ? -1.561 4.551 -22.447 1.00 47.91 123 PRO A O 1
ATOM 954 N N . SER A 1 124 ? -2.415 2.652 -23.309 1.00 54.69 124 SER A N 1
ATOM 955 C CA . SER A 1 124 ? -1.122 2.081 -23.654 1.00 54.69 124 SER A CA 1
ATOM 956 C C . SER A 1 124 ? -0.508 2.995 -24.699 1.00 54.69 124 SER A C 1
ATOM 958 O O . SER 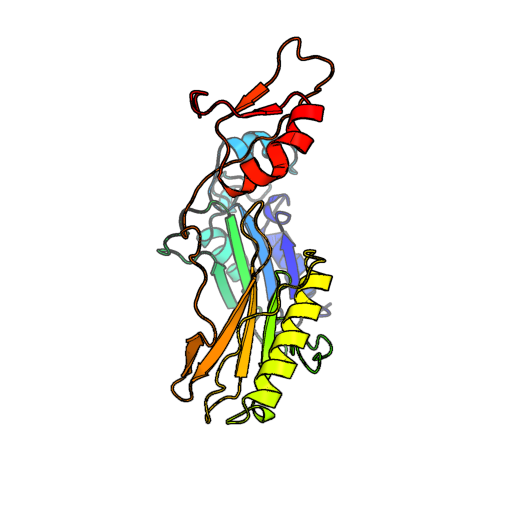A 1 124 ? -0.995 3.059 -25.831 1.00 54.69 124 SER A O 1
ATOM 960 N N . GLU A 1 125 ? 0.519 3.742 -24.319 1.00 70.06 125 GLU A N 1
ATOM 961 C CA . GLU A 1 125 ? 1.254 4.520 -25.297 1.00 70.06 125 GLU A CA 1
ATOM 962 C C . GLU A 1 125 ? 1.990 3.532 -26.207 1.00 70.06 125 GLU A C 1
ATOM 964 O O . GLU A 1 125 ? 2.566 2.568 -25.701 1.00 70.06 125 GLU A O 1
ATOM 969 N N . PRO A 1 126 ? 2.007 3.731 -27.535 1.00 77.19 126 PRO A N 1
ATOM 970 C CA . PRO A 1 126 ? 2.610 2.767 -28.461 1.00 77.19 126 PRO A CA 1
ATOM 971 C C . PRO A 1 126 ? 4.081 2.460 -28.150 1.00 77.19 126 PRO A C 1
ATOM 973 O O . PRO A 1 126 ? 4.593 1.404 -28.505 1.00 77.19 126 PRO A O 1
ATOM 976 N N . VAL A 1 127 ? 4.759 3.411 -27.506 1.00 85.25 127 VAL A N 1
ATOM 977 C CA . VAL A 1 127 ? 6.188 3.362 -27.207 1.00 85.25 127 VAL A CA 1
ATOM 978 C C . VAL A 1 127 ? 6.438 2.960 -25.755 1.00 85.25 127 VAL A C 1
ATOM 980 O O . VAL A 1 127 ? 7.174 2.004 -25.515 1.00 85.25 127 VAL A O 1
ATOM 983 N N . LEU A 1 128 ? 5.816 3.651 -24.792 1.00 84.75 128 LEU A N 1
ATOM 984 C CA . LEU A 1 128 ? 6.042 3.402 -23.364 1.00 84.75 128 LEU A CA 1
ATOM 985 C C . LEU A 1 128 ? 5.202 2.245 -22.808 1.00 84.75 128 LEU A C 1
ATOM 987 O O . LEU A 1 128 ? 5.570 1.641 -21.808 1.00 84.75 128 LEU A O 1
ATOM 991 N N . GLY A 1 129 ? 4.097 1.891 -23.459 1.00 87.12 129 GLY A N 1
ATOM 992 C CA . GLY A 1 129 ? 3.182 0.865 -22.980 1.00 87.12 129 GLY A CA 1
ATOM 993 C C . GLY A 1 129 ? 2.414 1.311 -21.736 1.00 87.12 129 GLY A C 1
ATOM 994 O O . GLY A 1 129 ? 1.858 2.408 -21.691 1.00 87.12 129 GLY A O 1
ATOM 995 N N . GLN A 1 130 ? 2.331 0.426 -20.747 1.00 83.31 130 GLN A N 1
ATOM 996 C CA . GLN A 1 130 ? 1.575 0.621 -19.514 1.00 83.31 130 GLN A CA 1
ATOM 997 C C . GLN A 1 130 ? 2.476 1.178 -18.408 1.00 83.31 130 GLN A C 1
ATOM 999 O O . GLN A 1 130 ? 3.476 0.552 -18.065 1.00 83.31 130 GLN A O 1
ATOM 1004 N N . ALA A 1 131 ? 2.091 2.296 -17.789 1.00 79.12 131 ALA A N 1
ATOM 1005 C CA . ALA A 1 131 ? 2.729 2.759 -16.556 1.00 79.12 131 ALA A CA 1
ATOM 1006 C C . ALA A 1 131 ? 2.509 1.735 -15.425 1.00 79.12 131 ALA A C 1
ATOM 1008 O O . ALA A 1 131 ? 1.377 1.336 -15.145 1.00 79.12 131 ALA A O 1
ATOM 1009 N N . LEU A 1 132 ? 3.597 1.290 -14.798 1.00 72.06 132 LEU A N 1
ATOM 1010 C CA . LEU A 1 132 ? 3.592 0.363 -13.664 1.00 72.06 132 LEU A CA 1
ATOM 1011 C C . LEU A 1 132 ? 3.539 1.104 -12.324 1.00 72.06 132 LEU A C 1
ATOM 1013 O O . LEU A 1 132 ? 2.967 0.591 -11.363 1.00 72.06 132 LEU A O 1
ATOM 1017 N N . THR A 1 133 ? 4.147 2.289 -12.265 1.00 64.25 133 THR A N 1
ATOM 1018 C CA . THR A 1 133 ? 4.177 3.177 -11.099 1.00 64.25 133 THR A CA 1
ATOM 1019 C C . THR A 1 133 ? 4.101 4.634 -11.562 1.00 64.25 133 THR A C 1
ATOM 1021 O O . THR A 1 133 ? 4.440 4.946 -12.704 1.00 64.25 133 THR A O 1
ATOM 1024 N N . ASP A 1 134 ? 3.724 5.546 -10.665 1.00 57.84 134 ASP A N 1
ATOM 1025 C CA . ASP A 1 134 ? 3.766 6.993 -10.939 1.00 57.84 134 ASP A CA 1
ATOM 1026 C C . ASP A 1 134 ? 5.211 7.544 -10.987 1.00 57.84 134 ASP A C 1
ATOM 1028 O O . ASP A 1 134 ? 5.439 8.691 -11.369 1.00 57.84 134 ASP A O 1
ATOM 1032 N N . ASN A 1 135 ? 6.204 6.712 -10.641 1.00 59.78 135 ASN A N 1
ATOM 1033 C CA . ASN A 1 135 ? 7.612 7.083 -10.474 1.00 59.78 135 ASN A CA 1
ATOM 1034 C C . ASN A 1 135 ? 8.467 6.838 -11.729 1.00 59.78 135 ASN A C 1
ATOM 1036 O O . ASN A 1 135 ? 9.691 6.839 -11.643 1.00 59.78 135 ASN A O 1
ATOM 1040 N N . GLY A 1 136 ? 7.840 6.633 -12.891 1.00 70.06 136 GLY A N 1
ATOM 1041 C CA . GLY A 1 136 ? 8.555 6.523 -14.163 1.00 70.06 136 GLY A CA 1
ATOM 1042 C C . GLY A 1 136 ? 8.906 5.098 -14.599 1.00 70.06 136 GLY A C 1
ATOM 1043 O O . GLY A 1 136 ? 9.778 4.939 -15.452 1.00 70.06 136 GLY A O 1
ATOM 1044 N N . ASP A 1 137 ? 8.231 4.076 -14.060 1.00 80.69 137 ASP A N 1
ATOM 1045 C CA . ASP A 1 137 ? 8.337 2.697 -14.550 1.00 80.69 137 ASP A CA 1
ATOM 1046 C C . ASP A 1 137 ? 7.212 2.357 -15.527 1.00 80.69 137 ASP A C 1
ATOM 1048 O O . ASP A 1 137 ? 6.032 2.556 -15.231 1.00 80.69 137 ASP A O 1
ATOM 1052 N N . TYR A 1 138 ? 7.569 1.757 -16.658 1.00 87.75 138 TYR A N 1
ATOM 1053 C CA . TYR A 1 138 ? 6.642 1.369 -17.711 1.00 87.75 138 TYR A CA 1
ATOM 1054 C C . TYR A 1 138 ? 6.930 -0.039 -18.229 1.00 87.75 138 TYR A C 1
ATOM 1056 O O . TYR A 1 138 ? 8.064 -0.521 -18.212 1.00 87.75 138 TYR A O 1
ATOM 1064 N N . LEU A 1 139 ? 5.884 -0.702 -18.711 1.00 89.19 139 LEU A N 1
ATOM 1065 C CA . LEU A 1 139 ? 5.930 -2.018 -19.326 1.00 89.19 139 LEU A CA 1
ATOM 1066 C C . LEU A 1 139 ? 5.371 -1.941 -20.743 1.00 89.19 139 LEU A C 1
ATOM 1068 O O . LEU A 1 139 ? 4.178 -1.708 -20.937 1.00 89.19 139 LEU A O 1
ATOM 1072 N N . ALA A 1 140 ? 6.223 -2.216 -21.721 1.00 90.94 140 ALA A N 1
ATOM 1073 C CA . ALA A 1 140 ? 5.877 -2.207 -23.132 1.00 90.94 140 ALA A CA 1
ATOM 1074 C C . ALA A 1 140 ? 6.059 -3.589 -23.770 1.00 90.94 140 ALA A C 1
ATOM 1076 O O . ALA A 1 140 ? 6.817 -4.433 -23.285 1.00 90.94 140 ALA A O 1
ATOM 1077 N N . ASP A 1 141 ? 5.360 -3.813 -24.878 1.00 91.38 141 ASP A N 1
ATOM 1078 C CA . ASP A 1 141 ? 5.609 -4.932 -25.783 1.00 91.38 141 ASP A CA 1
ATOM 1079 C C . ASP A 1 141 ? 6.354 -4.400 -27.008 1.00 91.38 141 ASP A C 1
ATOM 1081 O O . ASP A 1 141 ? 5.800 -3.622 -27.784 1.00 91.38 141 ASP A O 1
ATOM 1085 N N . TRP A 1 142 ? 7.628 -4.766 -27.139 1.00 92.31 142 TRP A N 1
ATOM 1086 C CA . TRP A 1 142 ? 8.480 -4.405 -28.274 1.00 92.31 142 TRP A CA 1
ATOM 1087 C C . TRP A 1 142 ? 8.858 -5.642 -29.102 1.00 92.31 142 TRP A C 1
ATOM 1089 O O . TRP A 1 142 ? 9.925 -5.681 -29.715 1.00 92.31 142 TRP A O 1
ATOM 1099 N N . SER A 1 143 ? 8.005 -6.669 -29.121 1.00 91.19 143 SER A N 1
ATOM 1100 C CA . SER A 1 143 ? 8.234 -7.903 -29.890 1.00 91.19 143 SER A CA 1
ATOM 1101 C C . SER A 1 143 ? 8.444 -7.673 -31.389 1.00 91.19 143 SER A C 1
ATOM 1103 O O . SER A 1 143 ? 9.220 -8.376 -32.028 1.00 91.19 143 SER A O 1
ATOM 1105 N N . ASP A 1 144 ? 7.839 -6.640 -31.962 1.00 90.38 144 ASP A N 1
ATOM 1106 C CA . ASP A 1 144 ? 8.028 -6.248 -33.359 1.00 90.38 144 ASP A CA 1
ATOM 1107 C C . ASP A 1 144 ? 9.403 -5.614 -33.654 1.00 90.38 144 ASP A C 1
ATOM 1109 O O . ASP A 1 144 ? 9.742 -5.429 -34.823 1.00 90.38 144 ASP A O 1
ATOM 1113 N N . CYS A 1 145 ? 10.202 -5.304 -32.626 1.00 90.62 145 CYS A N 1
ATOM 1114 C CA . CYS A 1 145 ? 11.610 -4.905 -32.744 1.00 90.62 145 CYS A CA 1
ATOM 1115 C C . CYS A 1 145 ? 12.588 -6.094 -32.664 1.00 90.62 145 CYS A C 1
ATOM 1117 O O . CYS A 1 145 ? 13.796 -5.884 -32.795 1.00 90.62 145 CYS A O 1
ATOM 1119 N N . ALA A 1 146 ? 12.107 -7.320 -32.430 1.00 91.00 146 ALA A N 1
ATOM 1120 C CA . ALA A 1 146 ? 12.957 -8.503 -32.314 1.00 91.00 146 ALA A CA 1
ATOM 1121 C C . ALA A 1 146 ? 13.817 -8.705 -33.571 1.00 91.00 146 ALA A C 1
ATOM 1123 O O . ALA A 1 146 ? 13.309 -8.696 -34.695 1.00 91.00 146 ALA A O 1
ATOM 1124 N N . GLY A 1 147 ? 15.134 -8.836 -33.378 1.00 85.06 147 GLY A N 1
ATOM 1125 C CA . GLY A 1 147 ? 16.099 -8.985 -34.474 1.00 85.06 147 GLY A CA 1
ATOM 1126 C C . GLY A 1 147 ? 16.190 -7.787 -35.436 1.00 85.06 147 GLY A C 1
ATOM 1127 O O . GLY A 1 147 ? 16.796 -7.914 -36.496 1.00 85.06 147 GLY A O 1
ATOM 1128 N N . GLN A 1 148 ? 15.605 -6.628 -35.098 1.00 89.50 148 GLN A N 1
ATOM 1129 C CA . GLN A 1 148 ? 15.587 -5.418 -35.934 1.00 89.50 148 GLN A CA 1
ATOM 1130 C C . GLN A 1 148 ? 16.258 -4.235 -35.208 1.00 89.50 148 GLN A C 1
ATOM 1132 O O . GLN A 1 148 ? 15.564 -3.408 -34.605 1.00 89.50 148 GLN A O 1
ATOM 1137 N N . PRO A 1 149 ? 17.601 -4.109 -35.267 1.00 85.44 149 PRO A N 1
ATOM 1138 C CA . PRO A 1 149 ? 18.343 -3.079 -34.538 1.00 85.44 149 PRO A CA 1
ATOM 1139 C C . PRO A 1 149 ? 17.907 -1.648 -34.867 1.00 85.44 149 PRO A C 1
ATOM 1141 O O . PRO A 1 149 ? 17.802 -0.821 -33.968 1.00 85.44 149 PRO A O 1
ATOM 1144 N N . GLU A 1 150 ? 17.611 -1.338 -36.129 1.00 86.75 150 GLU A N 1
ATOM 1145 C CA . GLU A 1 150 ? 17.185 0.012 -36.532 1.00 86.75 150 GLU A CA 1
ATOM 1146 C C . GLU A 1 150 ? 15.839 0.391 -35.906 1.00 86.75 150 GLU A C 1
ATOM 1148 O O . GLU A 1 150 ? 15.702 1.450 -35.294 1.00 86.75 150 GLU A O 1
ATOM 1153 N N . ARG A 1 151 ? 14.857 -0.515 -35.982 1.00 89.81 151 ARG A N 1
ATOM 1154 C CA . ARG A 1 151 ? 13.523 -0.314 -35.404 1.00 89.81 151 ARG A CA 1
ATOM 1155 C C . ARG A 1 151 ? 13.575 -0.223 -33.883 1.00 89.81 151 ARG A C 1
ATOM 1157 O O . ARG A 1 151 ? 12.860 0.586 -33.295 1.00 89.81 151 ARG A O 1
ATOM 1164 N N . PHE A 1 152 ? 14.415 -1.043 -33.253 1.00 89.75 152 PHE A N 1
ATOM 1165 C CA . PHE A 1 152 ? 14.660 -0.975 -31.818 1.00 89.75 152 PHE A CA 1
ATOM 1166 C C . PHE A 1 152 ? 15.235 0.381 -31.416 1.00 89.75 152 PHE A C 1
ATOM 1168 O O . PHE A 1 152 ? 14.676 1.034 -30.542 1.00 89.75 152 PHE A O 1
ATOM 1175 N N . ASN A 1 153 ? 16.305 0.831 -32.076 1.00 86.88 153 ASN A N 1
ATOM 1176 C CA . ASN A 1 153 ? 16.975 2.082 -31.725 1.00 86.88 153 ASN A CA 1
ATOM 1177 C C . ASN A 1 153 ? 16.084 3.310 -31.978 1.00 86.88 153 ASN A C 1
ATOM 1179 O O . ASN A 1 153 ? 16.075 4.226 -31.160 1.00 86.88 153 ASN A O 1
ATOM 1183 N N . ALA A 1 154 ? 15.252 3.297 -33.024 1.00 88.50 154 ALA A N 1
ATOM 1184 C CA . ALA A 1 154 ? 14.249 4.340 -33.239 1.00 88.50 154 ALA A CA 1
ATOM 1185 C C . ALA A 1 154 ? 13.212 4.388 -32.101 1.00 88.50 154 ALA A C 1
ATOM 1187 O O . ALA A 1 154 ? 12.885 5.457 -31.583 1.00 88.50 154 ALA A O 1
ATOM 1188 N N . ARG A 1 155 ? 12.715 3.223 -31.662 1.00 89.56 155 ARG A N 1
ATOM 1189 C CA . ARG A 1 155 ? 11.756 3.148 -30.550 1.00 89.56 155 ARG A CA 1
ATOM 1190 C C . ARG A 1 155 ? 12.378 3.540 -29.215 1.00 89.56 155 ARG A C 1
ATOM 1192 O O . ARG A 1 155 ? 11.742 4.202 -28.402 1.00 89.56 155 ARG A O 1
ATOM 1199 N N . TRP A 1 156 ? 13.622 3.144 -29.016 1.00 86.38 156 TRP A N 1
ATOM 1200 C CA . TRP A 1 156 ? 14.439 3.481 -27.869 1.00 86.38 156 TRP A CA 1
ATOM 1201 C C . TRP A 1 156 ? 14.653 4.992 -27.724 1.00 86.38 156 TRP A C 1
ATOM 1203 O O . TRP A 1 156 ? 14.420 5.544 -26.649 1.00 86.38 156 TRP A O 1
ATOM 1213 N N . GLN A 1 157 ? 15.020 5.672 -28.814 1.00 85.31 157 GLN A N 1
ATOM 1214 C CA . GLN A 1 157 ? 15.165 7.131 -28.854 1.00 85.31 157 GLN A CA 1
ATOM 1215 C C . GLN A 1 157 ? 13.844 7.846 -28.547 1.00 85.31 157 GLN A C 1
ATOM 1217 O O . GLN A 1 157 ? 13.818 8.805 -27.776 1.00 85.31 157 GLN A O 1
ATOM 1222 N N . GLU A 1 158 ? 12.735 7.356 -29.100 1.00 87.31 158 GLU A N 1
ATOM 1223 C CA . GLU A 1 158 ? 11.419 7.940 -28.850 1.00 87.31 158 GLU A CA 1
ATOM 1224 C C . GLU A 1 158 ? 10.959 7.738 -27.395 1.00 87.31 158 GLU A C 1
ATOM 1226 O O . GLU A 1 158 ? 10.458 8.675 -26.771 1.00 87.31 158 GLU A O 1
ATOM 1231 N N . ALA A 1 159 ? 11.190 6.555 -26.814 1.00 87.50 159 ALA A N 1
ATOM 1232 C CA . ALA A 1 159 ? 10.908 6.284 -25.404 1.00 87.50 159 ALA A CA 1
ATOM 1233 C C . ALA A 1 159 ? 11.706 7.222 -24.489 1.00 87.50 159 ALA A C 1
ATOM 1235 O O . ALA A 1 159 ? 11.149 7.831 -23.574 1.00 87.50 159 ALA A O 1
ATOM 1236 N N . TRP A 1 160 ? 12.995 7.396 -24.793 1.00 82.06 160 TRP A N 1
ATOM 1237 C CA . TRP A 1 160 ? 13.869 8.320 -24.081 1.00 82.06 160 TRP A CA 1
ATOM 1238 C C . TRP A 1 160 ? 13.337 9.754 -24.140 1.00 82.06 160 TRP A C 1
ATOM 1240 O O . TRP A 1 160 ? 13.242 10.423 -23.110 1.00 82.06 160 TRP A O 1
ATOM 1250 N N . ARG A 1 161 ? 12.947 10.229 -25.329 1.00 81.19 161 ARG A N 1
ATOM 1251 C CA . ARG A 1 161 ? 12.406 11.580 -25.539 1.00 81.19 161 ARG A CA 1
ATOM 1252 C C . ARG A 1 161 ? 11.139 11.819 -24.716 1.00 81.19 161 ARG A C 1
ATOM 1254 O O . ARG A 1 161 ? 11.022 12.861 -24.072 1.00 81.19 161 ARG A O 1
ATOM 1261 N N . LEU A 1 162 ? 10.207 10.866 -24.730 1.00 82.88 162 LEU A N 1
ATOM 1262 C CA . LEU A 1 162 ? 8.942 10.958 -23.996 1.00 82.88 162 LEU A CA 1
ATOM 1263 C C . LEU A 1 162 ? 9.165 11.017 -22.481 1.00 82.88 162 LEU A C 1
ATOM 1265 O O . LEU A 1 162 ? 8.592 11.878 -21.811 1.00 82.88 162 LEU A O 1
ATOM 1269 N N . LEU A 1 163 ? 10.024 10.146 -21.945 1.00 79.56 163 LEU A N 1
ATOM 1270 C CA . LEU A 1 163 ? 10.329 10.133 -20.513 1.00 79.56 163 LEU A CA 1
ATOM 1271 C C . LEU A 1 163 ? 11.107 11.378 -20.079 1.00 79.56 163 LEU A C 1
ATOM 1273 O O . LEU A 1 163 ? 10.770 11.963 -19.054 1.00 79.56 163 LEU A O 1
ATOM 1277 N N . SER A 1 164 ? 12.049 11.850 -20.899 1.00 76.06 164 SER A N 1
ATOM 1278 C CA . SER A 1 164 ? 12.790 13.097 -20.654 1.00 76.06 164 SER A CA 1
ATOM 1279 C C . SER A 1 164 ? 11.849 14.301 -20.541 1.00 76.06 164 SER A C 1
ATOM 1281 O O . SER A 1 164 ? 11.949 15.089 -19.601 1.00 76.06 164 SER A O 1
ATOM 1283 N N . GLN A 1 165 ? 10.882 14.421 -21.461 1.00 74.50 165 GLN A N 1
ATOM 1284 C CA . GLN A 1 165 ? 9.868 15.482 -21.425 1.00 74.50 165 GLN A CA 1
ATOM 1285 C C . GLN A 1 165 ? 8.963 15.387 -20.197 1.00 74.50 165 GLN A C 1
ATOM 1287 O O . GLN A 1 165 ? 8.598 16.409 -19.620 1.00 74.50 165 GLN A O 1
ATOM 1292 N N . ARG A 1 166 ? 8.585 14.167 -19.810 1.00 76.38 166 ARG A N 1
ATOM 1293 C CA . ARG A 1 166 ? 7.667 13.926 -18.694 1.00 76.38 166 ARG A CA 1
ATOM 1294 C C . ARG A 1 166 ? 8.322 14.151 -17.334 1.00 76.38 166 ARG A C 1
ATOM 1296 O O . ARG A 1 166 ? 7.658 14.640 -16.425 1.00 76.38 166 ARG A O 1
ATOM 1303 N N . HIS A 1 167 ? 9.594 13.790 -17.201 1.00 72.00 167 HIS A N 1
ATOM 1304 C CA . HIS A 1 167 ? 10.297 13.746 -15.922 1.00 72.00 167 HIS A CA 1
ATOM 1305 C C . HIS A 1 167 ? 11.375 14.837 -15.754 1.00 72.00 167 HIS A C 1
ATOM 1307 O O . HIS A 1 167 ? 11.993 14.907 -14.696 1.00 72.00 167 HIS A O 1
ATOM 1313 N N . GLY A 1 168 ? 11.529 15.753 -16.723 1.00 55.44 168 GLY A N 1
ATOM 1314 C CA . GLY A 1 168 ? 12.074 17.099 -16.481 1.00 55.44 168 GLY A CA 1
ATOM 1315 C C . GLY A 1 168 ? 13.462 17.416 -17.046 1.00 55.44 168 GLY A C 1
ATOM 1316 O O . GLY A 1 168 ? 13.913 18.550 -16.898 1.00 55.44 168 GLY A O 1
ATOM 1317 N N . ASP A 1 169 ? 14.122 16.489 -17.742 1.00 59.59 169 ASP A N 1
ATOM 1318 C CA . ASP A 1 169 ? 15.427 16.738 -18.370 1.00 59.59 169 ASP A CA 1
ATOM 1319 C C . ASP A 1 169 ? 15.253 17.119 -19.846 1.00 59.59 169 ASP A C 1
ATOM 1321 O O . ASP A 1 169 ? 15.356 16.299 -20.753 1.00 59.59 169 ASP A O 1
ATOM 1325 N N . ALA A 1 170 ? 14.959 18.395 -20.108 1.00 50.00 170 ALA A N 1
ATOM 1326 C CA . ALA A 1 170 ? 14.580 18.913 -21.432 1.00 50.00 170 ALA A CA 1
ATOM 1327 C C . ALA A 1 170 ? 15.679 18.857 -22.527 1.00 50.00 170 ALA A C 1
ATOM 1329 O O . ALA A 1 170 ? 15.446 19.319 -23.645 1.00 50.00 170 ALA A O 1
ATOM 1330 N N . LEU A 1 171 ? 16.866 18.313 -22.236 1.00 54.69 171 LEU A N 1
ATOM 1331 C CA . LEU A 1 171 ? 18.000 18.216 -23.162 1.00 54.69 171 LEU A CA 1
ATOM 1332 C C . LEU A 1 171 ? 18.293 16.739 -23.485 1.00 54.69 171 LEU A C 1
ATOM 1334 O O . LEU A 1 171 ? 18.902 16.056 -22.658 1.00 54.69 171 LEU A O 1
ATOM 1338 N N . PRO A 1 172 ? 17.893 16.224 -24.663 1.00 53.34 172 PRO A N 1
ATOM 1339 C CA . PRO A 1 172 ? 18.105 14.823 -25.001 1.00 53.34 172 PRO A CA 1
ATOM 1340 C C . PRO A 1 172 ? 19.598 14.543 -25.219 1.00 53.34 172 PRO A C 1
ATOM 1342 O O . PRO A 1 172 ? 20.238 15.147 -26.077 1.00 53.34 172 PRO A O 1
ATOM 1345 N N . VAL A 1 173 ? 20.153 13.606 -24.450 1.00 59.44 173 VAL A N 1
ATOM 1346 C CA . VAL A 1 173 ? 21.340 12.855 -24.873 1.00 59.44 173 VAL A CA 1
ATOM 1347 C C . VAL A 1 173 ? 20.811 11.692 -25.695 1.00 59.44 173 VAL A C 1
ATOM 1349 O O . VAL A 1 173 ? 19.978 10.936 -25.199 1.00 59.44 173 VAL A O 1
ATOM 1352 N N . GLU A 1 174 ? 21.250 11.565 -26.946 1.00 64.56 174 GLU A N 1
ATOM 1353 C CA . GLU A 1 174 ? 20.935 10.371 -27.725 1.00 64.56 174 GLU A CA 1
ATOM 1354 C C . GLU A 1 174 ? 21.540 9.158 -27.015 1.00 64.56 174 GLU A C 1
ATOM 1356 O O . GLU A 1 174 ? 22.755 9.109 -26.798 1.00 64.56 174 GLU A O 1
ATOM 1361 N N . PRO A 1 175 ? 20.714 8.193 -26.597 1.00 69.81 175 PRO A N 1
ATOM 1362 C CA . PRO A 1 175 ? 21.235 7.036 -25.902 1.00 69.81 175 PRO A CA 1
ATOM 1363 C C . PRO A 1 175 ? 22.010 6.135 -26.881 1.00 69.81 175 PRO A C 1
ATOM 1365 O O . PRO A 1 175 ? 21.694 6.104 -28.075 1.00 69.81 175 PRO A O 1
ATOM 1368 N N . PRO A 1 176 ? 23.030 5.398 -26.404 1.00 68.88 176 PRO A N 1
ATOM 1369 C CA . PRO A 1 176 ? 23.879 4.596 -27.275 1.00 68.88 176 PRO A CA 1
ATOM 1370 C C . PRO A 1 176 ? 23.059 3.514 -27.991 1.00 68.88 176 PRO A C 1
ATOM 1372 O O . PRO A 1 176 ? 22.118 2.972 -27.401 1.00 68.88 176 PRO A O 1
ATOM 1375 N N . PRO A 1 177 ? 23.409 3.172 -29.244 1.00 74.25 177 PRO A N 1
ATOM 1376 C CA . PRO A 1 177 ? 22.707 2.139 -29.979 1.00 74.25 177 PRO A CA 1
ATOM 1377 C C . PRO A 1 177 ? 22.908 0.776 -29.317 1.00 74.25 177 PRO A C 1
ATOM 1379 O O . PRO A 1 177 ? 24.010 0.417 -28.898 1.00 74.25 177 PRO A O 1
ATOM 1382 N N . VAL A 1 178 ? 21.833 -0.002 -29.270 1.00 75.38 178 VAL A N 1
ATOM 1383 C CA . VAL A 1 178 ? 21.804 -1.345 -28.690 1.00 75.38 178 VAL A CA 1
ATOM 1384 C C . VAL A 1 178 ? 21.326 -2.340 -29.743 1.00 75.38 178 VAL A C 1
ATOM 1386 O O . VAL A 1 178 ? 20.437 -2.050 -30.550 1.00 75.38 178 VAL A O 1
ATOM 1389 N N . ALA A 1 179 ? 21.919 -3.534 -29.738 1.00 80.56 179 ALA A N 1
ATOM 1390 C CA . ALA A 1 179 ? 21.445 -4.651 -30.543 1.00 80.56 179 ALA A CA 1
ATOM 1391 C C . ALA A 1 179 ? 20.241 -5.315 -29.857 1.00 80.56 179 ALA A C 1
ATOM 1393 O O . ALA A 1 179 ? 20.349 -5.817 -28.738 1.00 80.56 179 ALA A O 1
ATOM 1394 N N . ALA A 1 180 ? 19.094 -5.326 -30.535 1.00 82.62 180 ALA A N 1
ATOM 1395 C CA . ALA A 1 180 ? 17.903 -6.003 -30.042 1.00 82.62 180 ALA A CA 1
ATOM 1396 C C . ALA A 1 180 ? 18.073 -7.529 -30.116 1.00 82.62 180 ALA A C 1
ATOM 1398 O O . ALA A 1 180 ? 18.415 -8.039 -31.187 1.00 82.62 180 ALA A O 1
ATOM 1399 N N . PRO A 1 181 ? 17.795 -8.277 -29.035 1.00 87.19 181 PRO A N 1
ATOM 1400 C CA . PRO A 1 181 ? 17.813 -9.731 -29.096 1.00 87.19 181 PRO A CA 1
ATOM 1401 C C . PRO A 1 181 ? 16.697 -10.268 -30.004 1.00 87.19 181 PRO A C 1
ATOM 1403 O O . PRO A 1 181 ? 15.628 -9.670 -30.130 1.00 87.19 181 PRO A O 1
ATOM 1406 N N . GLU A 1 182 ? 16.911 -11.440 -30.601 1.00 87.81 182 GLU A N 1
ATOM 1407 C CA . GLU A 1 182 ? 15.894 -12.120 -31.425 1.00 87.81 182 GLU A CA 1
ATOM 1408 C C . GLU A 1 182 ? 14.677 -12.585 -30.612 1.00 87.81 182 GLU A C 1
ATOM 1410 O O . GLU A 1 182 ? 13.590 -12.756 -31.149 1.00 87.81 182 GLU A O 1
ATOM 1415 N N . TRP A 1 183 ? 14.843 -12.763 -29.303 1.00 90.75 183 TRP A N 1
ATOM 1416 C CA . TRP A 1 183 ? 13.782 -13.158 -28.374 1.00 90.75 183 TRP A CA 1
ATOM 1417 C C . TRP A 1 183 ? 13.082 -11.963 -27.711 1.00 90.75 183 TRP A C 1
ATOM 1419 O O . TRP A 1 183 ? 12.366 -12.145 -26.725 1.00 90.75 183 TRP A O 1
ATOM 1429 N N . LEU A 1 184 ? 13.303 -10.739 -28.202 1.00 90.00 184 LEU A N 1
ATOM 1430 C CA . LEU A 1 184 ? 12.705 -9.541 -27.622 1.00 90.00 184 LEU A CA 1
ATOM 1431 C C . LEU A 1 184 ? 11.174 -9.654 -27.596 1.00 90.00 184 LEU A C 1
ATOM 1433 O O . LEU A 1 184 ? 10.540 -10.027 -28.577 1.00 90.00 184 LEU A O 1
ATOM 1437 N N . GLY A 1 185 ? 10.585 -9.300 -26.459 1.00 88.81 185 GLY A N 1
ATOM 1438 C CA . GLY A 1 185 ? 9.139 -9.258 -26.281 1.00 88.81 185 GLY A CA 1
ATOM 1439 C C . GLY A 1 185 ? 8.773 -8.154 -25.310 1.00 88.81 185 GLY A C 1
ATOM 1440 O O . GLY A 1 185 ? 8.750 -6.979 -25.668 1.00 88.81 185 GLY A O 1
ATOM 1441 N N . LYS A 1 186 ? 8.541 -8.519 -24.046 1.00 91.31 186 LYS A N 1
ATOM 1442 C CA . LYS A 1 186 ? 8.244 -7.534 -23.001 1.00 91.31 186 LYS A CA 1
ATOM 1443 C C . LYS A 1 186 ? 9.492 -6.767 -22.592 1.00 91.31 186 LYS A C 1
ATOM 1445 O O . LYS A 1 186 ? 10.519 -7.373 -22.282 1.00 91.31 186 LYS A O 1
ATOM 1450 N N . VAL A 1 187 ? 9.347 -5.453 -22.516 1.00 91.19 187 VAL A N 1
ATOM 1451 C CA . VAL A 1 187 ? 10.390 -4.511 -22.134 1.00 91.19 187 VAL A CA 1
ATOM 1452 C C . VAL A 1 187 ? 9.915 -3.686 -20.944 1.00 91.19 187 VAL A C 1
ATOM 1454 O O . VAL A 1 187 ? 8.793 -3.182 -20.939 1.00 91.19 187 VAL A O 1
ATOM 1457 N N . ARG A 1 188 ? 10.765 -3.561 -19.927 1.00 90.06 188 ARG A N 1
ATOM 1458 C CA . ARG A 1 188 ? 10.587 -2.640 -18.806 1.00 90.06 188 ARG A CA 1
ATOM 1459 C C . ARG A 1 188 ? 11.432 -1.402 -19.064 1.00 90.06 188 ARG A C 1
ATOM 1461 O O . ARG A 1 188 ? 12.625 -1.542 -19.318 1.00 90.06 188 ARG A O 1
ATOM 1468 N N . LEU A 1 189 ? 10.815 -0.229 -18.984 1.00 87.94 189 LEU A N 1
ATOM 1469 C CA . LEU A 1 189 ? 11.458 1.078 -19.085 1.00 87.94 189 LEU A CA 1
ATOM 1470 C C . LEU A 1 189 ? 11.389 1.738 -17.707 1.00 87.94 189 LEU A C 1
ATOM 1472 O O . LEU A 1 189 ? 10.309 1.795 -17.130 1.00 87.94 189 LEU A O 1
ATOM 1476 N N . SER A 1 190 ? 12.505 2.240 -17.195 1.00 83.69 190 SER A N 1
ATOM 1477 C CA . SER A 1 190 ? 12.566 2.907 -15.892 1.00 83.69 190 SER A CA 1
ATOM 1478 C C . SER A 1 190 ? 13.306 4.228 -16.027 1.00 83.69 190 SER A C 1
ATOM 1480 O O . SER A 1 190 ? 14.464 4.238 -16.444 1.00 83.69 190 SER A O 1
ATOM 1482 N N . TRP A 1 191 ? 12.656 5.332 -15.667 1.00 79.56 191 TRP A N 1
ATOM 1483 C CA . TRP A 1 191 ? 13.287 6.647 -15.581 1.00 79.56 191 TRP A CA 1
ATOM 1484 C C . TRP A 1 191 ? 13.896 6.860 -14.191 1.00 79.56 191 TRP A C 1
ATOM 1486 O O . TRP A 1 191 ? 13.230 6.644 -13.181 1.00 79.56 191 TRP A O 1
ATOM 1496 N N . GLN A 1 192 ? 15.165 7.259 -14.126 1.00 75.00 192 GLN A N 1
ATOM 1497 C CA . GLN A 1 192 ? 15.906 7.406 -12.873 1.00 75.00 192 GLN A CA 1
ATOM 1498 C C . GLN A 1 192 ? 16.702 8.707 -12.868 1.00 75.00 192 GLN A C 1
ATOM 1500 O O . GLN A 1 192 ? 17.454 8.965 -13.802 1.00 75.00 192 GLN A O 1
ATOM 1505 N N . ASN A 1 193 ? 16.598 9.474 -11.782 1.00 62.91 193 ASN A N 1
ATOM 1506 C CA . ASN A 1 193 ? 17.419 10.660 -11.549 1.00 62.91 193 ASN A CA 1
ATOM 1507 C C . ASN A 1 193 ? 18.214 10.456 -10.258 1.00 62.91 193 ASN A C 1
ATOM 1509 O O . ASN A 1 193 ? 17.629 10.253 -9.194 1.00 62.91 193 ASN A O 1
ATOM 1513 N N . GLU A 1 194 ? 19.539 10.557 -10.326 1.00 60.50 194 GLU A N 1
ATOM 1514 C CA . GLU A 1 194 ? 20.338 10.868 -9.141 1.00 60.50 194 GLU A CA 1
ATOM 1515 C C . GLU A 1 194 ? 20.203 12.372 -8.833 1.00 60.50 194 GLU A C 1
ATOM 1517 O O . GLU A 1 194 ? 19.997 13.193 -9.735 1.00 60.50 194 GLU A O 1
ATOM 1522 N N . ALA A 1 195 ? 20.285 12.752 -7.556 1.00 48.88 195 ALA A N 1
ATOM 1523 C CA . ALA A 1 195 ? 20.213 14.154 -7.157 1.00 48.88 195 ALA A CA 1
ATOM 1524 C C . ALA A 1 195 ? 21.285 14.977 -7.893 1.00 48.88 195 ALA A C 1
ATOM 1526 O O . ALA A 1 195 ? 22.458 14.617 -7.887 1.00 48.88 195 ALA A O 1
ATOM 1527 N N . PHE A 1 196 ? 20.878 16.082 -8.528 1.00 51.28 196 PHE A N 1
ATOM 1528 C CA . PHE A 1 196 ? 21.757 16.963 -9.319 1.00 51.28 196 PHE A CA 1
ATOM 1529 C C . PHE A 1 196 ? 22.401 16.315 -10.559 1.00 51.28 196 PHE A C 1
ATOM 1531 O O . PHE A 1 196 ? 23.240 16.939 -11.209 1.00 51.28 196 PHE A O 1
ATOM 1538 N N . SER A 1 197 ? 21.994 15.095 -10.914 1.00 60.12 197 SER A N 1
ATOM 1539 C CA . SER A 1 197 ? 22.372 14.429 -12.160 1.00 60.12 197 SER A CA 1
ATOM 1540 C C . SER A 1 197 ? 21.309 14.643 -13.241 1.00 60.12 197 SER A C 1
ATOM 1542 O O . SER A 1 197 ? 20.191 15.075 -12.957 1.00 60.12 197 SER A O 1
ATOM 1544 N N . ARG A 1 198 ? 21.655 14.301 -14.485 1.00 65.31 198 ARG A N 1
ATOM 1545 C CA . ARG A 1 198 ? 20.659 14.146 -15.549 1.00 65.31 198 ARG A CA 1
ATOM 1546 C C . ARG A 1 198 ? 19.939 12.819 -15.386 1.00 65.31 198 ARG A C 1
ATOM 1548 O O . ARG A 1 198 ? 20.580 11.808 -15.099 1.00 65.31 198 ARG A O 1
ATOM 1555 N N . GLY A 1 199 ? 18.648 12.820 -15.664 1.00 67.38 199 GLY A N 1
ATOM 1556 C CA . GLY A 1 199 ? 17.849 11.621 -15.743 1.00 67.38 199 GLY A CA 1
ATOM 1557 C C . GLY A 1 199 ? 18.329 10.652 -16.806 1.00 67.38 199 GLY A C 1
ATOM 1558 O O . GLY A 1 199 ? 18.837 11.025 -17.869 1.00 67.38 199 GLY A O 1
ATOM 1559 N N . GLN A 1 200 ? 18.200 9.378 -16.473 1.00 72.12 200 GLN A N 1
ATOM 1560 C CA . GLN A 1 200 ? 18.639 8.264 -17.287 1.00 72.12 200 GLN A CA 1
ATOM 1561 C C . GLN A 1 200 ? 17.527 7.230 -17.387 1.00 72.12 200 GLN A C 1
ATOM 1563 O O . GLN A 1 200 ? 16.843 6.921 -16.411 1.00 72.12 200 GLN A O 1
ATOM 1568 N N . MET A 1 201 ? 17.372 6.660 -18.579 1.00 78.44 201 MET A N 1
ATOM 1569 C CA . MET A 1 201 ? 16.469 5.540 -18.800 1.00 78.44 201 MET A CA 1
ATOM 1570 C C . MET A 1 201 ? 17.233 4.221 -18.686 1.00 78.44 201 MET A C 1
ATOM 1572 O O . MET A 1 201 ? 18.189 3.971 -19.423 1.00 78.44 201 MET A O 1
ATOM 1576 N N . ARG A 1 202 ? 16.764 3.338 -17.808 1.00 81.44 202 ARG A N 1
ATOM 1577 C CA . ARG A 1 202 ? 17.147 1.927 -17.792 1.00 81.44 202 ARG A CA 1
ATOM 1578 C C . ARG A 1 202 ? 16.113 1.121 -18.552 1.00 81.44 202 ARG A C 1
ATOM 1580 O O . ARG A 1 202 ? 14.915 1.357 -18.417 1.00 81.44 202 ARG A O 1
ATOM 1587 N N . VAL A 1 203 ? 16.585 0.133 -19.304 1.00 85.56 203 VAL A N 1
ATOM 1588 C CA . VAL A 1 203 ? 15.700 -0.756 -20.044 1.00 85.56 203 VAL A CA 1
ATOM 1589 C C . VAL A 1 203 ? 16.148 -2.195 -19.959 1.00 85.56 203 VAL A C 1
ATOM 1591 O O . VAL A 1 203 ? 17.324 -2.521 -20.139 1.00 85.56 203 VAL A O 1
ATOM 1594 N N . GLU A 1 204 ? 15.174 -3.055 -19.708 1.00 90.31 204 GLU A N 1
ATOM 1595 C CA . GLU A 1 204 ? 15.364 -4.485 -19.543 1.00 90.31 204 GLU A CA 1
ATOM 1596 C C . GLU A 1 204 ? 14.355 -5.248 -20.390 1.00 90.31 204 GLU A C 1
ATOM 1598 O O . GLU A 1 204 ? 13.188 -4.869 -20.466 1.00 90.31 204 GLU A O 1
ATOM 1603 N N . ALA A 1 205 ? 14.784 -6.352 -20.992 1.00 91.06 205 ALA A N 1
ATOM 1604 C CA . ALA A 1 205 ? 13.899 -7.282 -21.676 1.00 91.06 205 ALA A CA 1
ATOM 1605 C C . ALA A 1 205 ? 13.653 -8.515 -20.818 1.00 91.06 205 ALA A C 1
ATOM 1607 O O . ALA A 1 205 ? 14.556 -9.027 -20.152 1.00 91.06 205 ALA A O 1
ATOM 1608 N N . ARG A 1 206 ? 12.424 -9.022 -20.867 1.00 91.75 206 ARG A N 1
ATOM 1609 C CA . ARG A 1 206 ? 12.082 -10.287 -20.229 1.00 91.75 206 ARG A CA 1
ATOM 1610 C C . ARG A 1 206 ? 12.539 -11.440 -21.114 1.00 91.75 206 ARG A C 1
ATOM 1612 O O . ARG A 1 206 ? 11.968 -11.667 -22.178 1.00 91.75 206 ARG A O 1
ATOM 1619 N N . HIS A 1 207 ? 13.542 -12.173 -20.655 1.00 89.75 207 HIS A N 1
ATOM 1620 C CA . HIS A 1 207 ? 14.011 -13.392 -21.295 1.00 89.75 207 HIS A CA 1
ATOM 1621 C C . HIS A 1 207 ? 12.911 -14.473 -21.264 1.00 89.75 207 HIS A C 1
ATOM 1623 O O . HIS A 1 207 ? 12.148 -14.532 -20.292 1.00 89.75 207 HIS A O 1
ATOM 1629 N N . PRO A 1 208 ? 12.832 -15.381 -22.258 1.00 86.00 208 PRO A N 1
ATOM 1630 C CA . PRO A 1 208 ? 11.878 -16.496 -22.249 1.00 86.00 208 PRO A CA 1
ATOM 1631 C C . PRO A 1 208 ? 11.945 -17.390 -21.000 1.00 86.00 208 PRO A C 1
ATOM 1633 O O . PRO A 1 208 ? 10.936 -17.961 -20.599 1.00 86.00 208 PRO A O 1
ATOM 1636 N N . ALA A 1 209 ? 13.106 -17.463 -20.340 1.00 85.25 209 ALA A N 1
ATOM 1637 C CA . ALA A 1 209 ? 13.281 -18.170 -19.064 1.00 85.25 209 ALA A CA 1
ATOM 1638 C C . ALA A 1 209 ? 12.625 -17.462 -17.856 1.00 85.25 209 ALA A C 1
ATOM 1640 O O . ALA A 1 209 ? 12.608 -18.005 -16.756 1.00 85.25 209 ALA A O 1
ATOM 1641 N N . GLY A 1 210 ? 12.077 -16.257 -18.045 1.00 81.38 210 GLY A N 1
ATOM 1642 C CA . GLY A 1 210 ? 11.358 -15.488 -17.028 1.00 81.38 210 GLY A CA 1
ATOM 1643 C C . GLY A 1 210 ? 12.168 -14.379 -16.353 1.00 81.38 210 GLY A C 1
ATOM 1644 O O . GLY A 1 210 ? 11.563 -13.555 -15.667 1.00 81.38 210 GLY A O 1
ATOM 1645 N N . GLU A 1 211 ? 13.482 -14.326 -16.574 1.00 87.94 211 GLU A N 1
ATOM 1646 C CA . GLU A 1 211 ? 14.400 -13.328 -16.007 1.00 87.94 211 GLU A CA 1
ATOM 1647 C C . GLU A 1 211 ? 14.352 -11.985 -16.753 1.00 87.94 211 GLU A C 1
ATOM 1649 O O . GLU A 1 211 ? 14.025 -11.933 -17.937 1.00 87.94 211 GLU A O 1
ATOM 1654 N N . TRP A 1 212 ? 14.695 -10.891 -16.069 1.00 86.38 212 TRP A N 1
ATOM 1655 C CA . TRP A 1 212 ? 14.843 -9.564 -16.676 1.00 86.38 212 TRP A CA 1
ATOM 1656 C C . TRP A 1 212 ? 16.320 -9.273 -16.933 1.00 86.38 212 TRP A C 1
ATOM 1658 O O . TRP A 1 212 ? 17.113 -9.259 -15.994 1.00 86.38 212 TRP A O 1
ATOM 1668 N N . LEU A 1 213 ? 16.677 -9.034 -18.196 1.00 87.50 213 LEU A N 1
ATOM 1669 C CA . LEU A 1 213 ? 18.051 -8.783 -18.625 1.00 87.50 213 LEU A CA 1
ATOM 1670 C C . LEU A 1 213 ? 18.206 -7.335 -19.111 1.00 87.50 213 LEU A C 1
ATOM 1672 O O . LEU A 1 213 ? 17.382 -6.886 -19.913 1.00 87.50 213 LEU A O 1
ATOM 1676 N N . PRO A 1 214 ? 19.236 -6.595 -18.662 1.00 85.31 214 PRO A N 1
ATOM 1677 C CA . PRO A 1 214 ? 19.482 -5.234 -19.124 1.00 85.31 214 PRO A CA 1
ATOM 1678 C C . PRO A 1 214 ? 19.870 -5.227 -20.605 1.00 85.31 214 PRO A C 1
ATOM 1680 O O . PRO A 1 214 ? 20.714 -6.011 -21.035 1.00 85.31 214 PRO A O 1
ATOM 1683 N N . LEU A 1 215 ? 19.253 -4.330 -21.378 1.00 81.88 215 LEU A N 1
ATOM 1684 C CA . LEU A 1 215 ? 19.578 -4.125 -22.793 1.00 81.88 215 LEU A CA 1
ATOM 1685 C C . LEU A 1 215 ? 20.611 -3.007 -23.002 1.00 81.88 215 LEU A C 1
ATOM 1687 O O . LEU A 1 215 ? 21.348 -3.028 -23.977 1.00 81.88 215 LEU A O 1
ATOM 1691 N N . SER A 1 216 ? 20.699 -2.054 -22.075 1.00 68.56 216 SER A N 1
ATOM 1692 C CA . SER A 1 216 ? 21.704 -0.984 -22.068 1.00 68.56 216 SER A CA 1
ATOM 1693 C C . SER A 1 216 ? 22.684 -1.204 -20.913 1.00 68.56 216 SER A C 1
ATOM 1695 O O . SER A 1 216 ? 22.256 -1.718 -19.871 1.00 68.56 216 SER A O 1
ATOM 1697 N N . PRO A 1 217 ? 23.969 -0.806 -21.040 1.00 58.03 217 PRO A N 1
ATOM 1698 C CA . PRO A 1 217 ? 24.878 -0.782 -19.903 1.00 58.03 217 PRO A CA 1
ATOM 1699 C C . PRO A 1 217 ? 24.222 -0.040 -18.739 1.00 58.03 217 PRO A C 1
ATOM 1701 O O . PRO A 1 217 ? 23.679 1.053 -18.918 1.00 58.03 217 PRO A O 1
ATOM 1704 N N . ALA A 1 218 ? 24.243 -0.653 -17.557 1.00 51.28 218 ALA A N 1
ATOM 1705 C CA . ALA A 1 218 ? 23.805 0.020 -16.349 1.00 51.28 218 ALA A CA 1
ATOM 1706 C C . ALA A 1 218 ? 24.755 1.192 -16.099 1.00 51.28 218 ALA A C 1
ATOM 1708 O O . ALA A 1 218 ? 25.967 0.995 -15.996 1.00 51.28 218 ALA A O 1
ATOM 1709 N N . ALA A 1 219 ? 24.219 2.403 -15.980 1.00 49.72 219 ALA A N 1
ATOM 1710 C CA . ALA A 1 219 ? 24.961 3.423 -15.269 1.00 49.72 219 ALA A CA 1
ATOM 1711 C C . ALA A 1 219 ? 25.155 2.956 -13.818 1.00 49.72 219 ALA A C 1
ATOM 1713 O O . ALA A 1 219 ? 24.283 2.259 -13.278 1.00 49.72 219 ALA A O 1
ATOM 1714 N N . PRO A 1 220 ? 26.297 3.275 -13.191 1.00 40.44 220 PRO A N 1
ATOM 1715 C CA . PRO A 1 220 ? 26.503 2.952 -11.792 1.00 40.44 220 PRO A CA 1
ATOM 1716 C C . PRO A 1 220 ? 25.373 3.579 -10.972 1.00 40.44 220 PRO A C 1
ATOM 1718 O O . PRO A 1 220 ? 25.164 4.787 -10.999 1.00 40.44 220 PRO A O 1
ATOM 1721 N N . LEU A 1 221 ? 24.624 2.734 -10.266 1.00 39.81 221 LEU A N 1
ATOM 1722 C CA . LEU A 1 221 ? 23.679 3.178 -9.251 1.00 39.81 221 LEU A CA 1
ATOM 1723 C C . LEU A 1 221 ? 24.487 3.832 -8.119 1.00 39.81 221 LEU A C 1
ATOM 1725 O O . LEU A 1 221 ? 25.428 3.189 -7.634 1.00 39.81 221 LEU A O 1
ATOM 1729 N N . PRO A 1 222 ? 24.122 5.021 -7.610 1.00 38.84 222 PRO A N 1
ATOM 1730 C CA . PRO A 1 222 ? 24.472 5.331 -6.238 1.00 38.84 222 PRO A CA 1
ATOM 1731 C C . PRO A 1 222 ? 23.753 4.296 -5.361 1.00 38.84 222 PRO A C 1
ATOM 1733 O O . PRO A 1 222 ? 22.572 3.998 -5.543 1.00 38.84 222 PRO A O 1
ATOM 1736 N N . ALA A 1 223 ? 24.530 3.655 -4.496 1.00 35.75 223 ALA A N 1
ATOM 1737 C CA . ALA A 1 223 ? 24.198 2.434 -3.777 1.00 35.75 223 ALA A CA 1
ATOM 1738 C C . ALA A 1 223 ? 22.773 2.394 -3.172 1.00 35.75 223 ALA A C 1
ATOM 1740 O O . ALA A 1 223 ? 22.302 3.394 -2.622 1.00 35.75 223 ALA A O 1
ATOM 1741 N N . PRO A 1 224 ? 22.104 1.223 -3.152 1.00 38.47 224 PRO A N 1
ATOM 1742 C CA . PRO A 1 224 ? 20.980 1.034 -2.250 1.00 38.47 224 PRO A CA 1
ATOM 1743 C C . PRO A 1 224 ? 21.513 1.141 -0.812 1.00 38.47 224 PRO A C 1
ATOM 1745 O O . PRO A 1 224 ? 22.498 0.489 -0.481 1.00 38.47 224 PRO A O 1
ATOM 1748 N N . GLN A 1 225 ? 20.831 1.930 0.026 1.00 37.19 225 GLN A N 1
ATOM 1749 C CA . GLN A 1 225 ? 21.136 2.233 1.440 1.00 37.19 225 GLN A CA 1
ATOM 1750 C C . GLN A 1 225 ? 22.039 3.445 1.722 1.00 37.19 225 GLN A C 1
ATOM 1752 O O . GLN A 1 225 ? 23.126 3.301 2.275 1.00 37.19 225 GLN A O 1
ATOM 1757 N N . THR A 1 226 ? 21.530 4.664 1.522 1.00 38.94 226 THR A N 1
ATOM 1758 C CA . THR A 1 226 ? 22.025 5.799 2.315 1.00 38.94 226 THR A CA 1
ATOM 1759 C C . THR A 1 226 ? 20.884 6.544 3.004 1.00 38.94 226 THR A C 1
ATOM 1761 O O . THR A 1 226 ? 19.848 6.858 2.429 1.00 38.94 226 THR A O 1
ATOM 1764 N N . HIS A 1 227 ? 21.066 6.749 4.301 1.00 33.66 227 HIS A N 1
ATOM 1765 C CA . HIS A 1 227 ? 20.108 7.236 5.297 1.00 33.66 227 HIS A CA 1
ATOM 1766 C C . HIS A 1 227 ? 20.222 8.763 5.469 1.00 33.66 227 HIS A C 1
ATOM 1768 O O . HIS A 1 227 ? 20.038 9.295 6.563 1.00 33.66 227 HIS A O 1
ATOM 1774 N N . TYR A 1 228 ? 20.578 9.492 4.408 1.00 35.66 228 TYR A N 1
ATOM 1775 C CA . TYR A 1 228 ? 20.821 10.928 4.517 1.00 35.66 228 TYR A CA 1
ATOM 1776 C C . TYR A 1 228 ? 19.505 11.707 4.636 1.00 35.66 228 TYR A C 1
ATOM 1778 O O . TYR A 1 228 ? 18.684 11.734 3.720 1.00 35.66 228 TYR A O 1
ATOM 1786 N N . GLN A 1 229 ? 19.321 12.376 5.777 1.00 31.69 229 GLN A N 1
ATOM 1787 C CA . GLN A 1 229 ? 18.369 13.474 5.918 1.00 31.69 229 GLN A CA 1
ATOM 1788 C C . GLN A 1 229 ? 19.033 14.763 5.438 1.00 31.69 229 GLN A C 1
ATOM 1790 O O . GLN A 1 229 ? 19.948 15.278 6.078 1.00 31.69 229 GLN A O 1
ATOM 1795 N N . TRP A 1 230 ? 18.546 15.304 4.327 1.00 36.72 230 TRP A N 1
ATOM 1796 C CA . TRP A 1 230 ? 18.964 16.613 3.841 1.00 36.72 230 TRP A CA 1
ATOM 1797 C C . TRP A 1 230 ? 18.191 17.706 4.582 1.00 36.72 230 TRP A C 1
ATOM 1799 O O . TRP A 1 230 ? 16.960 17.699 4.607 1.00 36.72 230 TRP A O 1
ATOM 1809 N N . ARG A 1 231 ? 18.908 18.663 5.175 1.00 32.91 231 ARG A N 1
ATOM 1810 C CA . ARG A 1 231 ? 18.330 19.920 5.662 1.00 32.91 231 ARG A CA 1
ATOM 1811 C C . ARG A 1 231 ? 18.783 21.046 4.749 1.00 32.91 231 ARG A C 1
ATOM 1813 O O . ARG A 1 231 ? 19.974 21.300 4.627 1.00 32.91 231 ARG A O 1
ATOM 1820 N N . TRP A 1 232 ? 17.815 21.719 4.142 1.00 41.66 232 TRP A N 1
ATOM 1821 C CA . TRP A 1 232 ? 18.040 22.914 3.341 1.00 41.66 232 TRP A CA 1
ATOM 1822 C C . TRP A 1 232 ? 17.707 24.140 4.180 1.00 41.66 232 TRP A C 1
ATOM 1824 O O . TRP A 1 232 ? 16.611 24.232 4.735 1.00 41.66 232 TRP A O 1
ATOM 1834 N N . THR A 1 233 ? 18.634 25.087 4.247 1.00 45.66 233 THR A N 1
ATOM 1835 C CA . THR A 1 233 ? 18.388 26.413 4.816 1.00 45.66 233 THR A CA 1
ATOM 1836 C C . THR A 1 233 ? 18.511 27.418 3.676 1.00 45.66 233 THR A C 1
ATOM 1838 O O . THR A 1 233 ? 19.538 27.403 2.996 1.00 45.66 233 THR A O 1
ATOM 1841 N N . PRO A 1 234 ? 17.498 28.266 3.417 1.00 43.91 234 PRO A N 1
ATOM 1842 C CA . PRO A 1 234 ? 17.628 29.308 2.412 1.00 43.91 234 PRO A CA 1
ATOM 1843 C C . PRO A 1 234 ? 18.761 30.243 2.821 1.00 43.91 234 PRO A C 1
ATOM 1845 O O . PRO A 1 234 ? 18.722 30.867 3.882 1.00 43.91 234 PRO A O 1
ATOM 1848 N N . LEU A 1 235 ? 19.788 30.298 1.983 1.00 54.53 235 LEU A N 1
ATOM 1849 C CA . LEU A 1 235 ? 20.940 31.145 2.202 1.00 54.53 235 LEU A CA 1
ATOM 1850 C C . LEU A 1 235 ? 20.682 32.487 1.520 1.00 54.53 235 LEU A C 1
ATOM 1852 O O . LEU A 1 235 ? 20.588 32.562 0.295 1.00 54.53 235 LEU A O 1
ATOM 1856 N N . ASN A 1 236 ? 20.528 33.546 2.314 1.00 61.53 236 ASN A N 1
ATOM 1857 C CA . ASN A 1 236 ? 20.413 34.891 1.772 1.00 61.53 236 ASN A CA 1
ATOM 1858 C C . ASN A 1 236 ? 21.810 35.391 1.396 1.00 61.53 236 ASN A C 1
ATOM 1860 O O . ASN A 1 236 ? 22.567 35.848 2.245 1.00 61.53 236 ASN A O 1
ATOM 1864 N N . VAL A 1 237 ? 22.148 35.298 0.112 1.00 54.75 237 VAL A N 1
ATOM 1865 C CA . VAL A 1 237 ? 23.456 35.709 -0.424 1.00 54.75 237 VAL A CA 1
ATOM 1866 C C . VAL A 1 237 ? 23.762 37.185 -0.123 1.00 54.75 237 VAL A C 1
ATOM 1868 O O . VAL A 1 237 ? 24.920 37.551 0.037 1.00 54.75 237 VAL A O 1
ATOM 1871 N N . ALA A 1 238 ? 22.736 38.028 0.050 1.00 58.69 238 ALA A N 1
ATOM 1872 C CA . ALA A 1 238 ? 22.908 39.442 0.386 1.00 58.69 238 ALA A CA 1
ATOM 1873 C C . ALA A 1 238 ? 23.362 39.700 1.838 1.00 58.69 238 ALA A C 1
ATOM 1875 O O . ALA A 1 238 ? 23.698 40.835 2.162 1.00 58.69 238 ALA A O 1
ATOM 1876 N N . SER A 1 239 ? 23.345 38.691 2.719 1.00 57.12 239 SER A N 1
ATOM 1877 C CA . SER A 1 239 ? 23.756 38.819 4.126 1.00 57.12 239 SER A CA 1
ATOM 1878 C C . SER A 1 239 ? 25.108 38.171 4.436 1.00 57.12 239 SER A C 1
ATOM 1880 O O . SER A 1 239 ? 25.410 37.943 5.606 1.00 57.12 239 SER A O 1
ATOM 1882 N N . ILE A 1 240 ? 25.883 37.796 3.417 1.00 60.75 240 ILE A N 1
ATOM 1883 C CA . ILE A 1 240 ? 27.167 37.116 3.590 1.00 60.75 240 ILE A CA 1
ATOM 1884 C C . ILE A 1 240 ? 28.279 38.094 3.219 1.00 60.75 240 ILE A C 1
ATOM 1886 O O . ILE A 1 240 ? 28.458 38.428 2.052 1.00 60.75 240 ILE A O 1
ATOM 1890 N N . ASP A 1 241 ? 29.037 38.541 4.218 1.00 65.88 241 ASP A N 1
ATOM 1891 C CA . ASP A 1 241 ? 30.132 39.507 4.035 1.00 65.88 241 ASP A CA 1
ATOM 1892 C C . ASP A 1 241 ? 31.387 38.890 3.384 1.00 65.88 241 ASP A C 1
ATOM 1894 O O . ASP A 1 241 ? 32.375 39.584 3.138 1.00 65.88 241 ASP A O 1
ATOM 1898 N N . GLN A 1 242 ? 31.376 37.579 3.116 1.00 68.44 242 GLN A N 1
ATOM 1899 C CA . GLN A 1 242 ? 32.486 36.841 2.517 1.00 68.44 242 GLN A CA 1
ATOM 1900 C C . GLN A 1 242 ? 31.993 35.828 1.476 1.00 68.44 242 GLN A C 1
ATOM 1902 O O . GLN A 1 242 ? 30.914 35.257 1.636 1.00 68.44 242 GLN A O 1
ATOM 1907 N N . PRO A 1 243 ? 32.775 35.572 0.414 1.00 70.12 243 PRO A N 1
ATOM 1908 C CA . PRO A 1 243 ? 32.443 34.538 -0.553 1.00 70.12 243 PRO A CA 1
ATOM 1909 C C . PRO A 1 243 ? 32.433 33.155 0.104 1.00 70.12 243 PRO A C 1
ATOM 1911 O O . PRO A 1 243 ? 33.272 32.835 0.945 1.00 70.12 243 PRO A O 1
ATOM 1914 N N . LEU A 1 244 ? 31.480 32.329 -0.308 1.00 77.38 244 LEU A N 1
ATOM 1915 C CA . LEU A 1 244 ? 31.340 30.958 0.155 1.00 77.38 244 LEU A CA 1
ATOM 1916 C C . LEU A 1 244 ? 32.301 30.071 -0.625 1.00 77.38 244 LEU A C 1
ATOM 1918 O O . LEU A 1 244 ? 32.191 29.966 -1.846 1.00 77.38 244 LEU A O 1
ATOM 1922 N N . THR A 1 245 ? 33.221 29.419 0.070 1.00 82.25 245 THR A N 1
ATOM 1923 C CA . THR A 1 245 ? 34.214 28.543 -0.546 1.00 82.25 245 THR A CA 1
ATOM 1924 C C . THR A 1 245 ? 33.828 27.075 -0.403 1.00 82.25 245 THR A C 1
ATOM 1926 O O . THR A 1 245 ? 33.516 26.603 0.687 1.00 82.25 245 THR A O 1
ATOM 1929 N N . PHE A 1 246 ? 33.862 26.338 -1.513 1.00 79.38 246 PHE A N 1
ATOM 1930 C CA . PHE A 1 246 ? 33.587 24.901 -1.542 1.00 79.38 246 PHE A CA 1
ATOM 1931 C C . PHE A 1 246 ? 34.573 24.177 -2.454 1.00 79.38 246 PHE A C 1
ATOM 1933 O O . PHE A 1 246 ? 35.003 24.721 -3.470 1.00 79.38 246 PHE A O 1
ATOM 1940 N N . SER A 1 247 ? 34.851 22.911 -2.154 1.00 82.44 247 SER A N 1
ATOM 1941 C CA . SER A 1 247 ? 35.526 22.020 -3.097 1.00 82.44 247 SER A CA 1
ATOM 1942 C C . SER A 1 247 ? 34.502 21.477 -4.097 1.00 82.44 247 SER A C 1
ATOM 1944 O O . SER A 1 247 ? 33.486 20.891 -3.718 1.00 82.44 247 SER A O 1
ATOM 1946 N N . PHE A 1 248 ? 34.717 21.732 -5.384 1.00 81.56 248 PHE A N 1
ATOM 1947 C CA . PHE A 1 248 ? 33.757 21.441 -6.445 1.00 81.56 248 PHE A CA 1
ATOM 1948 C C . PHE A 1 248 ? 34.097 20.112 -7.112 1.00 81.56 248 PHE A C 1
ATOM 1950 O O . PHE A 1 248 ? 35.257 19.781 -7.351 1.00 81.56 248 PHE A O 1
ATOM 1957 N N . SER A 1 249 ? 33.059 19.373 -7.501 1.00 75.50 249 SER A N 1
ATOM 1958 C CA . SER A 1 249 ? 33.226 18.232 -8.399 1.00 75.50 249 SER A CA 1
ATOM 1959 C C . SER A 1 249 ? 33.655 18.693 -9.801 1.00 75.50 249 SER A C 1
ATOM 1961 O O . SER A 1 249 ? 33.416 19.838 -10.193 1.00 75.50 249 SER A O 1
ATOM 1963 N N . ALA A 1 250 ? 34.212 17.782 -10.603 1.00 72.94 250 ALA A N 1
ATOM 1964 C CA . ALA A 1 250 ? 34.610 18.069 -11.985 1.00 72.94 250 ALA A CA 1
ATOM 1965 C C . ALA A 1 250 ? 33.459 18.623 -12.852 1.00 72.94 250 ALA A C 1
ATOM 1967 O O . ALA A 1 250 ? 33.681 19.495 -13.688 1.00 72.94 250 ALA A O 1
ATOM 1968 N N . GLY A 1 251 ? 32.222 18.159 -12.634 1.00 69.00 251 GLY A N 1
ATOM 1969 C CA . GLY A 1 251 ? 31.045 18.674 -13.342 1.00 69.00 251 GLY A CA 1
ATOM 1970 C C . GLY A 1 251 ? 30.630 20.072 -12.876 1.00 69.00 251 GLY A C 1
ATOM 1971 O O . GLY A 1 251 ? 30.207 20.895 -13.683 1.00 69.00 251 GLY A O 1
ATOM 1972 N N . THR A 1 252 ? 30.793 20.366 -11.586 1.00 69.88 252 THR A N 1
ATOM 1973 C CA . THR A 1 252 ? 30.484 21.679 -10.999 1.00 69.88 252 THR A CA 1
ATOM 1974 C C . THR A 1 252 ? 31.514 22.737 -11.400 1.00 69.88 252 THR A C 1
ATOM 1976 O O . THR A 1 252 ? 31.147 23.884 -11.642 1.00 69.88 252 THR A O 1
ATOM 1979 N N . LEU A 1 253 ? 32.784 22.347 -11.557 1.00 79.81 253 LEU A N 1
ATOM 1980 C CA . LEU A 1 253 ? 33.857 23.208 -12.068 1.00 79.81 253 LEU A CA 1
ATOM 1981 C C . LEU A 1 253 ? 33.535 23.801 -13.445 1.00 79.81 253 LEU A C 1
ATOM 1983 O O . LEU A 1 253 ? 33.881 24.947 -13.699 1.00 79.81 253 LEU A O 1
ATOM 1987 N N . ALA A 1 254 ? 32.804 23.080 -14.300 1.00 82.44 254 ALA A N 1
ATOM 1988 C CA . ALA A 1 254 ? 32.378 23.592 -15.605 1.00 82.44 254 ALA A CA 1
ATOM 1989 C C . ALA A 1 254 ? 31.412 24.793 -15.518 1.00 82.44 254 ALA A C 1
ATOM 1991 O O . ALA A 1 254 ? 31.168 25.453 -16.525 1.00 82.44 254 ALA A O 1
ATOM 1992 N N . ARG A 1 255 ? 30.855 25.074 -14.332 1.00 80.81 255 ARG A N 1
ATOM 1993 C CA . ARG A 1 255 ? 29.954 26.203 -14.054 1.00 80.81 255 ARG A CA 1
ATOM 1994 C C . ARG A 1 255 ? 30.533 27.177 -13.024 1.00 80.81 255 ARG A C 1
ATOM 1996 O O . ARG A 1 255 ? 29.787 27.974 -12.459 1.00 80.81 255 ARG A O 1
ATOM 2003 N N . SER A 1 256 ? 31.842 27.121 -12.760 1.00 81.94 256 SER A N 1
ATOM 2004 C CA . SER A 1 256 ? 32.503 27.958 -11.749 1.00 81.94 256 SER A CA 1
ATOM 2005 C C . SER A 1 256 ? 32.228 29.446 -11.944 1.00 81.94 256 SER A C 1
ATOM 2007 O O . SER A 1 256 ? 31.967 30.148 -10.974 1.00 81.94 256 SER A O 1
ATOM 2009 N N . ASP A 1 257 ? 32.233 29.910 -13.192 1.00 80.06 257 ASP A N 1
ATOM 2010 C CA . ASP A 1 257 ? 32.095 31.331 -13.518 1.00 80.06 257 ASP A CA 1
ATOM 2011 C C . ASP A 1 257 ? 30.666 31.836 -13.286 1.00 80.06 257 ASP A C 1
ATOM 2013 O O . ASP A 1 257 ? 30.469 32.968 -12.852 1.00 80.06 257 ASP A O 1
ATOM 2017 N N . GLU A 1 258 ? 29.664 30.985 -13.520 1.00 80.94 258 GLU A N 1
ATOM 2018 C CA . GLU A 1 258 ? 28.264 31.277 -13.196 1.00 80.94 258 GLU A CA 1
ATOM 2019 C C . GLU A 1 258 ? 28.057 31.313 -11.679 1.00 80.94 258 GLU A C 1
ATOM 2021 O O . GLU A 1 258 ? 27.374 32.192 -11.164 1.00 80.94 258 GLU A O 1
ATOM 2026 N N . LEU A 1 259 ? 28.676 30.384 -10.946 1.00 78.31 259 LEU A N 1
ATOM 2027 C CA . LEU A 1 259 ? 28.579 30.295 -9.486 1.00 78.31 259 LEU A CA 1
ATOM 2028 C C . LEU A 1 259 ? 29.306 31.451 -8.781 1.00 78.31 259 LEU A C 1
ATOM 2030 O O . LEU A 1 259 ? 28.805 31.982 -7.785 1.00 78.31 259 LEU A O 1
ATOM 2034 N N . ALA A 1 260 ? 30.429 31.904 -9.338 1.00 81.25 260 ALA A N 1
ATOM 2035 C CA . ALA A 1 260 ? 31.192 33.034 -8.822 1.00 81.25 260 ALA A CA 1
ATOM 2036 C C . ALA A 1 260 ? 30.387 34.345 -8.839 1.00 81.25 260 ALA A C 1
ATOM 2038 O O . ALA A 1 260 ? 30.560 35.176 -7.947 1.00 81.25 260 ALA A O 1
ATOM 2039 N N . GLN A 1 261 ? 29.450 34.512 -9.783 1.00 79.06 261 GLN A N 1
ATOM 2040 C CA . GLN A 1 261 ? 28.540 35.671 -9.831 1.00 79.06 261 GLN A CA 1
ATOM 2041 C C . GLN A 1 261 ? 27.608 35.748 -8.614 1.00 79.06 261 GLN A C 1
ATOM 2043 O O . GLN A 1 261 ? 27.107 36.821 -8.286 1.00 79.06 261 GLN A O 1
ATOM 2048 N N . TYR A 1 262 ? 27.412 34.624 -7.924 1.00 73.25 262 TYR A N 1
ATOM 2049 C CA . 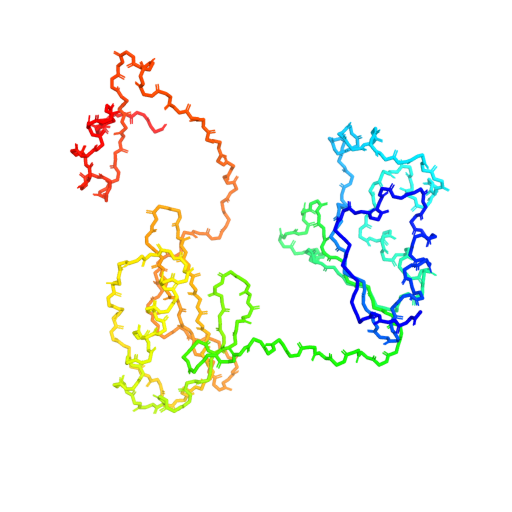TYR A 1 262 ? 26.630 34.518 -6.694 1.00 73.25 262 TYR A CA 1
ATOM 2050 C C . TYR A 1 262 ? 27.515 34.404 -5.443 1.00 73.25 262 TYR A C 1
ATOM 2052 O O . TYR A 1 262 ? 27.027 34.037 -4.378 1.00 73.25 262 TYR A O 1
ATOM 2060 N N . GLY A 1 263 ? 28.816 34.701 -5.559 1.00 75.62 263 GLY A N 1
ATOM 2061 C CA . GLY A 1 263 ? 29.761 34.652 -4.442 1.00 75.62 263 GLY A CA 1
ATOM 2062 C C . GLY A 1 263 ? 30.132 33.237 -3.991 1.00 75.62 263 GLY A C 1
ATOM 2063 O O . GLY A 1 263 ? 30.639 33.081 -2.885 1.00 75.62 263 GLY A O 1
ATOM 2064 N N . ILE A 1 264 ? 29.885 32.215 -4.818 1.00 82.75 264 ILE A N 1
ATOM 2065 C CA . ILE A 1 264 ? 30.247 30.819 -4.546 1.00 82.75 264 ILE A CA 1
ATOM 2066 C C . ILE A 1 264 ? 31.531 30.503 -5.315 1.00 82.75 264 ILE A C 1
ATOM 2068 O O . ILE A 1 264 ? 31.544 30.505 -6.546 1.00 82.75 264 ILE A O 1
ATOM 2072 N N . ILE A 1 265 ? 32.615 30.237 -4.596 1.00 87.25 265 ILE A N 1
ATOM 2073 C CA . ILE A 1 265 ? 33.960 30.109 -5.156 1.00 87.25 265 ILE A CA 1
ATOM 2074 C C . ILE A 1 265 ? 34.492 28.700 -4.918 1.00 87.25 265 ILE A C 1
ATOM 2076 O O . ILE A 1 265 ? 34.314 28.111 -3.852 1.00 87.25 265 ILE A O 1
ATOM 2080 N N . HIS A 1 266 ? 35.176 28.169 -5.927 1.00 85.06 266 HIS A N 1
ATOM 2081 C CA . HIS A 1 266 ? 35.917 26.933 -5.777 1.00 85.06 266 HIS A CA 1
ATOM 2082 C C . HIS A 1 266 ? 37.158 27.149 -4.906 1.00 85.06 266 HIS A C 1
ATOM 2084 O O . HIS A 1 266 ? 38.044 27.916 -5.283 1.00 85.06 266 HIS A O 1
ATOM 2090 N N . ASP A 1 267 ? 37.262 26.421 -3.802 1.00 85.69 267 ASP A N 1
ATOM 2091 C CA . ASP A 1 267 ? 38.498 26.275 -3.043 1.00 85.69 267 ASP A CA 1
ATOM 2092 C C . ASP A 1 267 ? 38.790 24.775 -2.871 1.00 85.69 267 ASP A C 1
ATOM 2094 O O . ASP A 1 267 ? 38.072 24.087 -2.139 1.00 85.69 267 ASP A O 1
ATOM 2098 N N . PRO A 1 268 ? 39.836 24.240 -3.527 1.00 79.25 268 PRO A N 1
ATOM 2099 C CA . PRO A 1 268 ? 40.200 22.829 -3.419 1.00 79.25 268 PRO A CA 1
ATOM 2100 C C . PRO A 1 268 ? 40.635 22.424 -1.999 1.00 79.25 268 PRO A C 1
ATOM 2102 O O . PRO A 1 268 ? 40.768 21.231 -1.726 1.00 79.25 268 PRO A O 1
ATOM 2105 N N . HIS A 1 269 ? 40.850 23.394 -1.104 1.00 79.06 269 HIS A N 1
ATOM 2106 C CA . HIS A 1 269 ? 41.205 23.192 0.298 1.00 79.06 269 HIS A CA 1
ATOM 2107 C C . HIS A 1 269 ? 40.054 23.471 1.279 1.00 79.06 269 HIS A C 1
ATOM 2109 O O . HIS A 1 269 ? 40.252 23.305 2.484 1.00 79.06 269 HIS A O 1
ATOM 2115 N N . ALA A 1 270 ? 38.862 23.856 0.804 1.00 75.50 270 ALA A N 1
ATOM 2116 C CA . ALA A 1 270 ? 37.701 24.037 1.672 1.00 75.50 270 ALA A CA 1
ATOM 2117 C C . ALA A 1 270 ? 37.285 22.705 2.321 1.00 75.50 270 ALA A C 1
ATOM 2119 O O . ALA A 1 270 ? 37.231 21.662 1.664 1.00 75.50 270 ALA A O 1
ATOM 2120 N N . SER A 1 271 ? 36.988 22.739 3.623 1.00 60.03 271 SER A N 1
ATOM 2121 C CA . SER A 1 271 ? 36.489 21.574 4.357 1.00 60.03 271 SER A CA 1
ATOM 2122 C C . SER A 1 271 ? 35.102 21.174 3.853 1.00 60.03 271 SER A C 1
ATOM 2124 O O . SER A 1 271 ? 34.249 22.041 3.674 1.00 60.03 271 SER A O 1
ATOM 2126 N N . SER A 1 272 ? 34.908 19.870 3.643 1.00 49.91 272 SER A N 1
ATOM 2127 C CA . SER A 1 272 ? 33.645 19.248 3.215 1.00 49.91 272 SER A CA 1
ATOM 2128 C C . SER A 1 272 ? 32.501 19.456 4.201 1.00 49.91 272 SER A C 1
ATOM 2130 O O . SER A 1 272 ? 32.769 19.393 5.423 1.00 49.91 272 SER A O 1
#

pLDDT: mean 79.6, std 16.75, range [31.69, 98.12]

Secondary structure (DSSP, 8-state):
---EEEEEEES-STTSS-HHHHHHHHGGGEEEEEEEEEEEE-S--HHHHHHHGGGSPPPS-HHHHTT-SS--HHHHHHHHHHTT-SEEEEESPTTSTTTT-SEEEEEEE-SSSPP---------BTTTBEESSTTSEEEEE-GGGTT-HHHHHHHHHHHHHHHHHHHT--SPPPPPP-PPPTT--EEEEEEE--TTSPPEEEEEEE-TTS-EEESSPPPPPP-S------------GGG-SSPEEEPPPHHHHTTHHHHHTTTEEE-TTS--

Foldseek 3Di:
DQQAQEDEEEAPLLLAQENLVVLLVVVVPHHAFGKYKYKFQADADPVCCVVCVVVGDHHPPCVLQVNTSGHHLVSVVVSLVSSAFDDKDKPPHPPPPCNPDRIITMMTTHHDDHDPPPPPPPPQDQQQGADPDPQAKGKHFPLVCQQPQVSVLVSVQVSQCVSCVVVPVNDDDRADGFGHHNQFTMKMWGWDDDVVGRIDIWMWGQDPVRDTHTRHPDDDDPDPDDPDDDDDDDDDLVPDPAAAEDADDPVVVVCQVVVVVSSYHYDNPDDD